Protein AF-A0A2A4B8S7-F1 (afdb_monomer_lite)

Sequence (201 aa):
MDRAAKRETLQEGSLTKADSFSGKSLAEYAGDIQTGIGAFEVGDFDDLRMLGMAASLAVQIRGLPEIEYPVLARVSDSLFNIPTVALKPVLRTLEEVGMVRLYETGKTITKVDPEVPYFEDVYQKIGDYSSEFRLNETEQAMVRIMAELQKKPENKDRLLSRTGMESSLLDRCLAIGSESGLIADHRVRGTNRTLESCILR

Structure (mmCIF, N/CA/C/O backbone):
data_AF-A0A2A4B8S7-F1
#
_entry.id   AF-A0A2A4B8S7-F1
#
loop_
_atom_site.group_PDB
_atom_site.id
_atom_site.type_symbol
_atom_site.label_atom_id
_atom_site.label_alt_id
_atom_site.label_comp_id
_atom_site.label_asym_id
_atom_site.label_entity_id
_atom_site.label_seq_id
_atom_site.pdbx_PDB_ins_code
_atom_site.Cartn_x
_atom_site.Cartn_y
_atom_site.Cartn_z
_atom_site.occupancy
_atom_site.B_iso_or_equiv
_atom_site.auth_seq_id
_atom_site.auth_comp_id
_atom_site.auth_asym_id
_atom_site.auth_atom_id
_atom_site.pdbx_PDB_model_num
ATOM 1 N N . MET A 1 1 ? -17.670 19.004 -48.736 1.00 39.41 1 MET A N 1
ATOM 2 C CA . MET A 1 1 ? -18.547 17.931 -48.235 1.00 39.41 1 MET A CA 1
ATOM 3 C C . MET A 1 1 ? -17.940 16.613 -48.690 1.00 39.41 1 MET A C 1
ATOM 5 O O . MET A 1 1 ? -17.978 16.339 -49.874 1.00 39.41 1 MET A O 1
ATOM 9 N N . ASP A 1 2 ? -17.244 15.817 -47.896 1.00 38.53 2 ASP A N 1
ATOM 10 C CA . ASP A 1 2 ? -16.916 15.915 -46.482 1.00 38.53 2 ASP A CA 1
ATOM 11 C C . ASP A 1 2 ? -15.641 15.091 -46.250 1.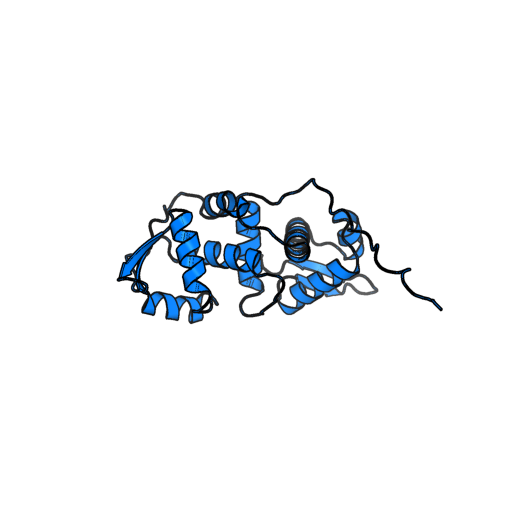00 38.53 2 ASP A C 1
ATOM 13 O O . ASP A 1 2 ? -15.534 13.952 -46.704 1.00 38.53 2 ASP A O 1
ATOM 17 N N . ARG A 1 3 ? -14.642 15.706 -45.615 1.00 39.62 3 ARG A N 1
ATOM 18 C CA . ARG A 1 3 ? -13.415 15.056 -45.145 1.00 39.62 3 ARG A CA 1
ATOM 19 C C . ARG A 1 3 ? -13.601 14.871 -43.644 1.00 39.62 3 ARG A C 1
ATOM 21 O O . ARG A 1 3 ? -13.270 15.780 -42.894 1.00 39.62 3 ARG A O 1
ATOM 28 N N . ALA A 1 4 ? -14.105 13.726 -43.208 1.00 41.09 4 ALA A N 1
ATOM 29 C CA . ALA A 1 4 ? -14.107 13.347 -41.798 1.00 41.09 4 ALA A CA 1
ATOM 30 C C . ALA A 1 4 ? -14.321 11.834 -41.662 1.00 41.09 4 ALA A C 1
ATOM 32 O O . ALA A 1 4 ? -14.954 11.227 -42.516 1.00 41.09 4 ALA A O 1
ATOM 33 N N . ALA A 1 5 ? -13.805 11.257 -40.577 1.00 39.06 5 ALA A N 1
ATOM 34 C CA . ALA A 1 5 ? -13.920 9.850 -40.174 1.00 39.06 5 ALA A CA 1
ATOM 35 C C . ALA A 1 5 ? -12.937 8.854 -40.823 1.00 39.06 5 ALA A C 1
ATOM 37 O O . ALA A 1 5 ? -13.305 7.784 -41.299 1.00 39.06 5 ALA A O 1
ATOM 38 N N . LYS A 1 6 ? -11.638 9.169 -40.764 1.00 37.09 6 LYS A N 1
ATOM 39 C CA . LYS A 1 6 ? -10.585 8.140 -40.783 1.00 37.09 6 LYS A CA 1
ATOM 40 C C . LYS A 1 6 ? -9.546 8.451 -39.709 1.00 37.09 6 LYS A C 1
ATOM 42 O O . LYS A 1 6 ? -8.499 9.011 -40.017 1.00 37.09 6 LYS A O 1
ATOM 47 N N . ARG A 1 7 ? -9.881 8.163 -38.452 1.00 35.41 7 ARG A N 1
ATOM 48 C CA . ARG A 1 7 ? -8.995 8.082 -37.276 1.00 35.41 7 ARG A CA 1
ATOM 49 C C . ARG A 1 7 ? -9.809 7.457 -36.139 1.00 35.41 7 ARG A C 1
ATOM 51 O O . ARG A 1 7 ? -10.997 7.731 -36.075 1.00 35.41 7 ARG A O 1
ATOM 58 N N . GLU A 1 8 ? -9.139 6.654 -35.313 1.00 39.50 8 GLU A N 1
ATOM 59 C CA . GLU A 1 8 ? -9.651 5.882 -34.158 1.00 39.50 8 GLU A CA 1
ATOM 60 C C . GLU A 1 8 ? -9.976 4.406 -34.421 1.00 39.50 8 GLU A C 1
ATOM 62 O O . GLU A 1 8 ? -11.085 3.928 -34.239 1.00 39.50 8 GLU A O 1
ATOM 67 N N . THR A 1 9 ? -8.930 3.661 -34.775 1.00 35.97 9 THR A N 1
ATOM 68 C CA . THR A 1 9 ? -8.724 2.290 -34.282 1.00 35.97 9 THR A CA 1
ATOM 69 C C . THR A 1 9 ? -7.224 2.125 -34.029 1.00 35.97 9 THR A C 1
ATOM 71 O O . THR A 1 9 ? -6.498 1.585 -34.862 1.00 35.97 9 THR A O 1
ATOM 74 N N . LEU A 1 10 ? -6.740 2.697 -32.925 1.00 37.16 10 LEU A N 1
ATOM 75 C CA . LEU A 1 10 ? -5.492 2.285 -32.273 1.00 37.16 10 LEU A CA 1
ATOM 76 C C . LEU A 1 10 ? -5.919 1.160 -31.326 1.00 37.16 10 LEU A C 1
ATOM 78 O O . LEU A 1 10 ? -6.632 1.410 -30.366 1.00 37.16 10 LEU A O 1
ATOM 82 N N . GLN A 1 11 ? -5.849 -0.089 -31.786 1.00 35.75 11 GLN A N 1
ATOM 83 C CA . GLN A 1 11 ? -4.837 -1.032 -31.305 1.00 35.75 11 GLN A CA 1
ATOM 84 C C . GLN A 1 11 ? -4.716 -0.995 -29.779 1.00 35.75 11 GLN A C 1
ATOM 86 O O . GLN A 1 11 ? -3.769 -0.442 -29.234 1.00 35.75 11 GLN A O 1
ATOM 91 N N . GLU A 1 12 ? -5.689 -1.623 -29.115 1.00 33.03 12 GLU A N 1
ATOM 92 C CA . GLU A 1 12 ? -5.497 -2.214 -27.794 1.00 33.03 12 GLU A CA 1
ATOM 93 C C . GLU A 1 12 ? -4.334 -3.206 -27.918 1.00 33.03 12 GLU A C 1
ATOM 95 O O . GLU A 1 12 ? -4.465 -4.301 -28.476 1.00 33.03 12 GLU A O 1
ATOM 100 N N . GLY A 1 13 ? -3.155 -2.750 -27.497 1.00 35.50 13 GLY A N 1
ATOM 101 C CA . GLY A 1 13 ? -1.963 -3.562 -27.364 1.00 35.50 13 GLY A CA 1
ATOM 102 C C . GLY A 1 13 ? -2.261 -4.671 -26.373 1.00 35.50 13 GLY A C 1
ATOM 103 O O . GLY A 1 13 ? -2.445 -4.449 -25.183 1.00 35.50 13 GLY A O 1
ATOM 104 N N . SER A 1 14 ? -2.363 -5.883 -26.896 1.00 35.16 14 SER A N 1
ATOM 105 C CA . SER A 1 14 ? -2.567 -7.105 -26.142 1.00 35.16 14 SER A CA 1
ATOM 106 C C . SER A 1 14 ? -1.415 -7.329 -25.159 1.00 35.16 14 SER A C 1
ATOM 108 O O . SER A 1 14 ? -0.407 -7.944 -25.511 1.00 35.16 14 SER A O 1
ATOM 110 N N . LEU A 1 15 ? -1.590 -6.873 -23.918 1.00 42.66 15 LEU A N 1
ATOM 111 C CA . LEU A 1 15 ? -0.880 -7.400 -22.759 1.00 42.66 15 LEU A CA 1
ATOM 112 C C . LEU A 1 15 ? -1.166 -8.900 -22.692 1.00 42.66 15 LEU A C 1
ATOM 114 O O . LEU A 1 15 ? -2.301 -9.348 -22.509 1.00 42.66 15 LEU A O 1
ATOM 118 N N . THR A 1 16 ? -0.124 -9.688 -22.909 1.00 35.38 16 THR A N 1
ATOM 119 C CA . THR A 1 16 ? -0.158 -11.143 -22.841 1.00 35.38 16 THR A CA 1
ATOM 120 C C . THR A 1 16 ? -0.764 -11.604 -21.516 1.00 35.38 16 THR A C 1
ATOM 122 O O . THR A 1 16 ? -0.313 -11.271 -20.420 1.00 35.38 16 THR A O 1
ATOM 125 N N . LYS A 1 17 ? -1.827 -12.391 -21.666 1.00 36.91 17 LYS A N 1
ATOM 126 C CA . LYS A 1 17 ? -2.785 -12.883 -20.671 1.00 36.91 17 LYS A CA 1
ATOM 127 C C . LYS A 1 17 ? -2.222 -13.947 -19.704 1.00 36.91 17 LYS A C 1
ATOM 129 O O . LYS A 1 17 ? -2.981 -14.807 -19.273 1.00 36.91 17 LYS A O 1
ATOM 134 N N . ALA A 1 18 ? -0.916 -13.957 -19.423 1.00 33.88 18 ALA A N 1
ATOM 135 C CA . ALA A 1 18 ? -0.255 -15.114 -18.799 1.00 33.88 18 ALA A CA 1
ATOM 136 C C . ALA A 1 18 ? 0.243 -14.923 -17.357 1.00 33.88 18 ALA A C 1
ATOM 138 O O . ALA A 1 18 ? 0.340 -15.923 -16.661 1.00 33.88 18 ALA A O 1
ATOM 139 N N . ASP A 1 19 ? 0.459 -13.697 -16.874 1.00 44.97 19 ASP A N 1
ATOM 140 C CA . ASP A 1 19 ? 0.877 -13.467 -15.482 1.00 44.97 19 ASP A CA 1
ATOM 141 C C . ASP A 1 19 ? -0.066 -12.459 -14.819 1.00 44.97 19 ASP A C 1
ATOM 143 O O . ASP A 1 19 ? 0.216 -11.260 -14.739 1.00 44.97 19 ASP A O 1
ATOM 147 N N . SER A 1 20 ? -1.234 -12.932 -14.381 1.00 48.44 20 SER A N 1
ATOM 148 C CA . SER A 1 20 ? -1.988 -12.230 -13.345 1.00 48.44 20 SER A CA 1
ATOM 149 C C . SER A 1 20 ? -1.175 -12.354 -12.059 1.00 48.44 20 SER A C 1
ATOM 151 O O . SER A 1 20 ? -1.162 -13.417 -11.440 1.00 48.44 20 SER A O 1
ATOM 153 N N . PHE A 1 21 ? -0.446 -11.305 -11.681 1.00 59.44 21 PHE A N 1
ATOM 154 C CA . PHE A 1 21 ? 0.148 -11.234 -10.350 1.00 59.44 21 PHE A CA 1
ATOM 155 C C . PHE A 1 21 ? -1.014 -11.254 -9.355 1.00 59.44 21 PHE A C 1
ATOM 157 O O . PHE A 1 21 ? -1.750 -10.284 -9.242 1.00 59.44 21 PHE A O 1
ATOM 164 N N . SER A 1 22 ? -1.238 -12.395 -8.716 1.00 56.56 22 SER A N 1
ATOM 165 C CA . SER A 1 22 ? -2.308 -12.611 -7.743 1.00 56.56 22 SER A CA 1
ATOM 166 C C . SER A 1 22 ? -1.736 -13.347 -6.544 1.00 56.56 22 SER A C 1
ATOM 168 O O . SER A 1 22 ? -0.850 -14.191 -6.711 1.00 56.56 22 SER A O 1
ATOM 170 N N . GLY A 1 23 ? -2.249 -13.069 -5.350 1.00 69.81 23 GLY A N 1
ATOM 171 C CA . GLY A 1 23 ? -1.760 -13.704 -4.133 1.00 69.81 23 GLY A CA 1
ATOM 172 C C . GLY A 1 23 ? -0.588 -12.954 -3.502 1.00 69.81 23 GLY A C 1
ATOM 173 O O . GLY A 1 23 ? -0.369 -11.764 -3.733 1.00 69.81 23 GLY A O 1
ATOM 174 N N . LYS A 1 24 ? 0.167 -13.674 -2.672 1.00 73.44 24 LYS A N 1
ATOM 175 C CA . LYS A 1 24 ? 1.179 -13.125 -1.764 1.00 73.44 24 LYS A CA 1
ATOM 176 C C . LYS A 1 24 ? 2.184 -12.170 -2.414 1.00 73.44 24 LYS A C 1
ATOM 178 O O . LYS A 1 24 ? 2.404 -11.080 -1.897 1.00 73.44 24 LYS A O 1
ATOM 183 N N . SER A 1 25 ? 2.766 -12.551 -3.550 1.00 72.75 25 SER A N 1
ATOM 184 C CA . SER A 1 25 ? 3.818 -11.754 -4.192 1.00 72.75 25 SER A CA 1
ATOM 185 C C . SER A 1 25 ? 3.321 -10.385 -4.649 1.00 72.75 25 SER A C 1
ATOM 187 O O . SER A 1 25 ? 4.074 -9.421 -4.592 1.00 72.75 25 SER A O 1
ATOM 189 N N . LEU A 1 26 ? 2.051 -10.261 -5.057 1.00 76.50 26 LEU A N 1
ATOM 190 C CA . LEU A 1 26 ? 1.500 -8.954 -5.412 1.00 76.50 26 LEU A CA 1
ATOM 191 C C . LEU A 1 26 ? 1.417 -8.040 -4.185 1.00 76.50 26 LEU A C 1
ATOM 193 O O . LEU A 1 26 ? 1.771 -6.872 -4.288 1.00 76.50 26 LEU A O 1
ATOM 197 N N . ALA A 1 27 ? 0.977 -8.563 -3.038 1.00 74.00 27 ALA A N 1
ATOM 198 C CA . ALA A 1 27 ? 0.893 -7.787 -1.803 1.00 74.00 27 ALA A CA 1
ATOM 199 C C . ALA A 1 27 ? 2.282 -7.361 -1.295 1.00 74.00 27 ALA A C 1
ATOM 201 O O . ALA A 1 27 ? 2.435 -6.237 -0.821 1.00 74.00 27 ALA A O 1
ATOM 202 N N . GLU A 1 28 ? 3.294 -8.222 -1.442 1.00 76.25 28 GLU A N 1
ATOM 203 C CA . GLU A 1 28 ? 4.695 -7.877 -1.159 1.00 76.25 28 GLU A CA 1
ATOM 204 C C . GLU A 1 28 ? 5.170 -6.738 -2.072 1.00 76.25 28 GLU A C 1
ATOM 206 O O . GLU A 1 28 ? 5.607 -5.698 -1.582 1.00 76.25 28 GLU A O 1
ATOM 211 N N . TYR A 1 29 ? 4.990 -6.870 -3.392 1.00 76.50 29 TYR A N 1
ATOM 212 C CA . TYR A 1 29 ? 5.378 -5.823 -4.341 1.00 76.50 29 TYR A CA 1
ATOM 213 C C . TYR A 1 29 ? 4.611 -4.519 -4.131 1.00 76.50 29 TYR A C 1
ATOM 215 O O . TYR A 1 29 ? 5.199 -3.449 -4.244 1.00 76.50 29 TYR A O 1
ATOM 223 N N . ALA A 1 30 ? 3.319 -4.582 -3.819 1.00 76.75 30 ALA A N 1
ATOM 224 C CA . ALA A 1 30 ? 2.513 -3.404 -3.526 1.00 76.75 30 ALA A CA 1
ATOM 225 C C . ALA A 1 30 ? 3.005 -2.692 -2.257 1.00 76.75 30 ALA A C 1
ATOM 227 O O . ALA A 1 30 ? 3.106 -1.465 -2.247 1.00 76.75 30 ALA A O 1
ATOM 228 N N . GLY A 1 31 ? 3.356 -3.447 -1.209 1.00 70.94 31 GLY A N 1
ATOM 229 C CA . GLY A 1 31 ? 3.947 -2.912 0.020 1.00 70.94 31 GLY A CA 1
ATOM 230 C C . GLY A 1 31 ? 5.303 -2.245 -0.221 1.00 70.94 31 GLY A C 1
ATOM 231 O O . GLY A 1 31 ? 5.530 -1.121 0.237 1.00 70.94 31 GLY A O 1
ATOM 232 N N . ASP A 1 32 ? 6.172 -2.887 -1.003 1.00 74.38 32 ASP A N 1
ATOM 233 C CA . ASP A 1 32 ? 7.465 -2.323 -1.405 1.00 74.38 32 ASP A CA 1
ATOM 234 C C . ASP A 1 32 ? 7.265 -1.038 -2.220 1.00 74.38 32 ASP A C 1
ATOM 236 O O . ASP A 1 32 ? 7.808 0.015 -1.886 1.00 74.38 32 ASP A O 1
ATOM 240 N N . ILE A 1 33 ? 6.418 -1.086 -3.251 1.00 75.19 33 ILE A N 1
ATOM 241 C CA . ILE A 1 33 ? 6.116 0.061 -4.114 1.00 75.19 33 ILE A CA 1
ATOM 242 C C . ILE A 1 33 ? 5.554 1.227 -3.294 1.00 75.19 33 ILE A C 1
ATOM 244 O O . ILE A 1 33 ? 6.027 2.351 -3.452 1.00 75.19 33 ILE A O 1
ATOM 248 N N . GLN A 1 34 ? 4.616 0.976 -2.376 1.00 74.75 34 GLN A N 1
ATOM 249 C CA . GLN A 1 34 ? 4.086 1.996 -1.468 1.00 74.75 34 GLN A CA 1
ATOM 250 C C . GLN A 1 34 ? 5.183 2.597 -0.582 1.00 74.75 34 GLN A C 1
ATOM 252 O O . GLN A 1 34 ? 5.203 3.808 -0.368 1.00 74.75 34 GLN A O 1
ATOM 257 N N . THR A 1 35 ? 6.101 1.774 -0.076 1.00 71.31 35 THR A N 1
ATOM 258 C CA . THR A 1 35 ? 7.197 2.240 0.784 1.00 71.31 35 THR A CA 1
ATOM 259 C C . THR A 1 35 ? 8.186 3.120 0.014 1.00 71.31 35 THR A C 1
ATOM 261 O O . THR A 1 35 ? 8.658 4.115 0.560 1.00 71.31 35 THR A O 1
ATOM 264 N N . GLY A 1 36 ? 8.462 2.810 -1.257 1.00 67.06 36 GLY A N 1
ATOM 265 C CA . GLY A 1 36 ? 9.316 3.650 -2.106 1.00 67.06 36 GLY A CA 1
ATOM 266 C C . GLY A 1 36 ? 8.629 4.919 -2.595 1.00 67.06 36 GLY A C 1
ATOM 267 O O . GLY A 1 36 ? 9.171 6.005 -2.435 1.00 67.06 36 GLY A O 1
ATOM 268 N N . ILE A 1 37 ? 7.413 4.810 -3.141 1.00 70.31 37 ILE A N 1
ATOM 269 C CA . ILE A 1 37 ? 6.632 5.969 -3.608 1.00 70.31 37 ILE A CA 1
ATOM 270 C C . ILE A 1 37 ? 6.331 6.928 -2.459 1.00 70.31 37 ILE A C 1
ATOM 272 O O . ILE A 1 37 ? 6.417 8.148 -2.627 1.00 70.31 37 ILE A O 1
ATOM 276 N N . GLY A 1 38 ? 6.001 6.401 -1.282 1.00 64.94 38 GLY A N 1
ATOM 277 C CA . GLY A 1 38 ? 5.698 7.199 -0.107 1.00 64.94 38 GLY A CA 1
ATOM 278 C C . GLY A 1 38 ? 4.604 8.238 -0.382 1.00 64.94 38 GLY A C 1
ATOM 279 O O . GLY A 1 38 ? 3.436 7.898 -0.580 1.00 64.94 38 GLY A O 1
ATOM 280 N N . ALA A 1 39 ? 4.994 9.518 -0.380 1.00 54.69 39 ALA A N 1
ATOM 281 C CA . ALA A 1 39 ? 4.095 10.665 -0.510 1.00 54.69 39 ALA A CA 1
ATOM 282 C C . ALA A 1 39 ? 3.893 11.110 -1.966 1.00 54.69 39 ALA A C 1
ATOM 284 O O . ALA A 1 39 ? 3.077 11.996 -2.212 1.00 54.69 39 ALA A O 1
ATOM 285 N N . PHE A 1 40 ? 4.626 10.535 -2.926 1.00 59.81 40 PHE A N 1
ATOM 286 C CA . PHE A 1 40 ? 4.477 10.903 -4.329 1.00 59.81 40 PHE A CA 1
ATOM 287 C C . PHE A 1 40 ? 3.101 10.455 -4.833 1.00 59.81 40 PHE A C 1
ATOM 289 O O . PHE A 1 40 ? 2.799 9.266 -4.921 1.00 59.81 40 PHE A O 1
ATOM 296 N N . GLU A 1 41 ? 2.233 11.417 -5.138 1.00 57.59 41 GLU A N 1
ATOM 297 C CA . GLU A 1 41 ? 0.950 11.133 -5.771 1.00 57.59 41 GLU A CA 1
ATOM 298 C C . GLU A 1 41 ? 1.174 10.878 -7.255 1.00 57.59 41 GLU A C 1
ATOM 300 O O . GLU A 1 41 ? 1.344 11.796 -8.057 1.00 57.59 41 GLU A O 1
ATOM 305 N N . VAL A 1 42 ? 1.169 9.602 -7.621 1.00 62.75 42 VAL A N 1
ATOM 306 C CA . VAL A 1 42 ? 1.086 9.190 -9.014 1.00 62.75 42 VAL A CA 1
ATOM 307 C C . VAL A 1 42 ? -0.360 8.782 -9.252 1.00 62.75 42 VAL A C 1
ATOM 309 O O . VAL A 1 42 ? -0.776 7.716 -8.814 1.00 62.75 42 VAL A O 1
ATOM 312 N N . GLY A 1 43 ? -1.136 9.643 -9.915 1.00 61.16 43 GLY A N 1
ATOM 313 C CA . GLY A 1 43 ? -2.589 9.467 -10.098 1.00 61.16 43 GLY A CA 1
ATOM 314 C C . GLY A 1 43 ? -3.021 8.229 -10.897 1.00 61.16 43 GLY A C 1
ATOM 315 O O . GLY A 1 43 ? -4.208 8.017 -11.090 1.00 61.16 43 GLY A O 1
ATOM 316 N N . ASP A 1 44 ? -2.069 7.418 -11.356 1.00 65.31 44 ASP A N 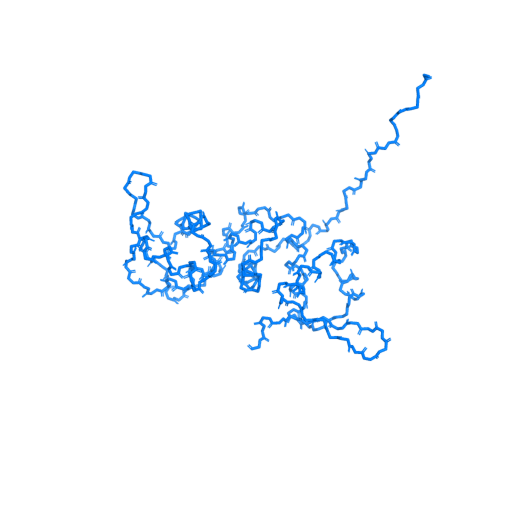1
ATOM 317 C CA . ASP A 1 44 ? -2.308 6.156 -12.055 1.00 65.31 44 ASP A CA 1
ATOM 318 C C . ASP A 1 44 ? -2.117 4.933 -11.131 1.00 65.31 44 ASP A C 1
ATOM 320 O O . ASP A 1 44 ? -2.089 3.818 -11.631 1.00 65.31 44 ASP A O 1
ATOM 324 N N . PHE A 1 45 ? -1.921 5.096 -9.818 1.00 70.81 45 PHE A N 1
ATOM 325 C CA . PHE A 1 45 ? -1.555 3.994 -8.905 1.00 70.81 45 PHE A CA 1
ATOM 326 C C . PHE A 1 45 ? -2.557 3.767 -7.767 1.00 70.81 45 PHE A C 1
ATOM 328 O O . PHE A 1 45 ? -2.176 3.293 -6.701 1.00 70.81 45 PHE A O 1
ATOM 335 N N . ASP A 1 46 ? -3.823 4.137 -7.942 1.00 72.88 46 ASP A N 1
ATOM 336 C CA . ASP A 1 46 ? -4.794 4.166 -6.842 1.00 72.88 46 ASP A CA 1
ATOM 337 C C . ASP A 1 46 ? -5.009 2.795 -6.170 1.00 72.88 46 ASP A C 1
ATOM 339 O O . ASP A 1 46 ? -4.944 2.698 -4.938 1.00 72.88 46 ASP A O 1
ATOM 343 N N . ASP A 1 47 ? -5.197 1.729 -6.953 1.00 76.38 47 ASP A N 1
ATOM 344 C CA . ASP A 1 47 ? -5.505 0.387 -6.441 1.00 76.38 47 ASP A CA 1
ATOM 345 C C . ASP A 1 47 ? -4.256 -0.284 -5.859 1.00 76.38 47 ASP A C 1
ATOM 347 O O . ASP A 1 47 ? -4.287 -0.840 -4.754 1.00 76.38 47 ASP A O 1
ATOM 351 N N . LEU A 1 48 ? -3.124 -0.187 -6.564 1.00 77.12 48 LEU A N 1
ATOM 352 C CA . LEU A 1 48 ? -1.855 -0.742 -6.097 1.00 77.12 48 LEU A CA 1
ATOM 353 C C . LEU A 1 48 ? -1.395 -0.056 -4.807 1.00 77.12 48 LEU A C 1
ATOM 355 O O . LEU A 1 48 ? -0.902 -0.713 -3.886 1.00 77.12 48 LEU A O 1
ATOM 359 N N . ARG A 1 49 ? -1.595 1.262 -4.714 1.00 78.94 49 ARG A N 1
ATOM 360 C CA . ARG A 1 49 ? -1.275 2.043 -3.519 1.00 78.94 49 ARG A CA 1
ATOM 361 C C . ARG A 1 49 ? -2.190 1.671 -2.363 1.00 78.94 49 ARG A C 1
ATOM 363 O O . ARG A 1 49 ? -1.706 1.524 -1.244 1.00 78.94 49 ARG A O 1
ATOM 370 N N . MET A 1 50 ? -3.487 1.479 -2.609 1.00 79.88 50 MET A N 1
ATOM 371 C CA . MET A 1 50 ? -4.426 1.042 -1.573 1.00 79.88 50 MET A CA 1
ATOM 372 C C . MET A 1 50 ? -4.031 -0.320 -0.996 1.00 79.88 50 MET A C 1
ATOM 374 O O . MET A 1 50 ? -3.960 -0.465 0.227 1.00 79.88 50 MET A O 1
ATOM 378 N N . LEU A 1 51 ? -3.684 -1.276 -1.862 1.00 81.31 51 LEU A N 1
ATOM 379 C CA . LEU A 1 51 ? -3.214 -2.599 -1.454 1.00 81.31 51 LEU A CA 1
ATOM 380 C C . LEU A 1 51 ? -1.907 -2.517 -0.649 1.00 81.31 51 LEU A C 1
ATOM 382 O O . LEU A 1 51 ? -1.783 -3.150 0.400 1.00 81.31 51 LEU A O 1
ATOM 386 N N . GLY A 1 52 ? -0.954 -1.697 -1.100 1.00 78.62 52 GLY A N 1
ATOM 387 C CA . GLY A 1 52 ? 0.314 -1.475 -0.405 1.00 78.62 52 GLY A CA 1
ATOM 388 C C . GLY A 1 52 ? 0.144 -0.803 0.958 1.00 78.62 52 GLY A C 1
ATOM 389 O O . GLY A 1 52 ? 0.751 -1.228 1.938 1.00 78.62 52 GLY A O 1
ATOM 390 N N . MET A 1 53 ? -0.732 0.203 1.060 1.00 83.56 53 MET A N 1
ATOM 391 C CA . MET A 1 53 ? -1.068 0.854 2.331 1.00 83.56 53 MET A CA 1
ATOM 392 C C . MET A 1 53 ? -1.728 -0.121 3.308 1.00 83.56 53 MET A C 1
ATOM 394 O O . MET A 1 53 ? -1.380 -0.115 4.488 1.00 83.56 53 MET A O 1
ATOM 398 N N . ALA A 1 54 ? -2.636 -0.976 2.830 1.00 82.69 54 ALA A N 1
ATOM 399 C CA . ALA A 1 54 ? -3.256 -2.017 3.644 1.00 82.69 54 ALA A CA 1
ATOM 400 C C . ALA A 1 54 ? -2.225 -3.037 4.143 1.00 82.69 54 ALA A C 1
ATOM 402 O O . ALA A 1 54 ? -2.182 -3.318 5.341 1.00 82.69 54 ALA A O 1
ATOM 403 N N . ALA A 1 55 ? -1.351 -3.529 3.261 1.00 79.44 55 ALA A N 1
ATOM 404 C CA . ALA A 1 55 ? -0.289 -4.468 3.616 1.00 79.44 55 ALA A CA 1
ATOM 405 C C . ALA A 1 55 ? 0.673 -3.893 4.657 1.00 79.44 55 ALA A C 1
ATOM 407 O O . ALA A 1 55 ? 0.887 -4.504 5.708 1.00 79.44 55 ALA A O 1
ATOM 408 N N . SER A 1 56 ? 1.184 -2.687 4.415 1.00 80.25 56 SER A N 1
ATOM 409 C CA . SER A 1 56 ? 2.077 -2.010 5.350 1.00 80.25 56 SER A CA 1
ATOM 410 C C . SER A 1 56 ? 1.385 -1.749 6.685 1.00 80.25 56 SER A C 1
ATOM 412 O O . SER A 1 56 ? 1.938 -2.089 7.728 1.00 80.25 56 SER A O 1
ATOM 414 N N . LEU A 1 57 ? 0.153 -1.229 6.686 1.00 82.69 57 LEU A N 1
ATOM 415 C CA . LEU A 1 57 ? -0.572 -0.962 7.927 1.00 82.69 57 LEU A CA 1
ATOM 416 C C . LEU A 1 57 ? -0.828 -2.248 8.724 1.00 82.69 57 LEU A C 1
ATOM 418 O O . LEU A 1 57 ? -0.573 -2.259 9.925 1.00 82.69 57 LEU A O 1
ATOM 422 N N . ALA A 1 58 ? -1.252 -3.335 8.074 1.00 81.00 58 ALA A N 1
ATOM 423 C CA . ALA A 1 58 ? -1.504 -4.625 8.719 1.00 81.00 58 ALA A CA 1
ATOM 424 C C . ALA A 1 58 ? -0.260 -5.205 9.411 1.00 81.00 58 ALA A C 1
ATOM 426 O O . ALA A 1 58 ? -0.359 -5.785 10.494 1.00 81.00 58 ALA A O 1
ATOM 427 N N . VAL A 1 59 ? 0.924 -5.030 8.817 1.00 80.94 59 VAL A N 1
ATOM 428 C CA . VAL A 1 59 ? 2.192 -5.434 9.442 1.00 80.94 59 VAL A CA 1
ATOM 429 C C . VAL A 1 59 ? 2.494 -4.578 10.673 1.00 80.94 59 VAL A C 1
ATOM 431 O O . VAL A 1 59 ? 2.915 -5.120 11.693 1.00 80.94 59 VAL A O 1
ATOM 434 N N . GLN A 1 60 ? 2.250 -3.269 10.603 1.00 79.81 60 GLN A N 1
ATOM 435 C CA . GLN A 1 60 ? 2.588 -2.327 11.676 1.00 79.81 60 GLN A CA 1
ATOM 436 C C . GLN A 1 60 ? 1.636 -2.398 12.875 1.00 79.81 60 GLN A C 1
ATOM 438 O O . GLN A 1 60 ? 2.062 -2.197 14.010 1.00 79.81 60 GLN A O 1
ATOM 443 N N . ILE A 1 61 ? 0.355 -2.699 12.649 1.00 80.38 61 ILE A N 1
ATOM 444 C CA . ILE A 1 61 ? -0.635 -2.831 13.730 1.00 80.38 61 ILE A CA 1
ATOM 445 C C . ILE A 1 61 ? -0.618 -4.207 14.405 1.00 80.38 61 ILE A C 1
ATOM 447 O O . ILE A 1 61 ? -1.309 -4.416 15.403 1.00 80.38 61 ILE A O 1
ATOM 451 N N . ARG A 1 62 ? 0.164 -5.158 13.878 1.00 79.00 62 ARG A N 1
ATOM 452 C CA . ARG A 1 62 ? 0.256 -6.519 14.409 1.00 79.00 62 ARG A CA 1
ATOM 453 C C . ARG A 1 62 ? 0.726 -6.502 15.865 1.00 79.00 62 ARG A C 1
ATOM 455 O O . ARG A 1 62 ? 1.818 -6.029 16.172 1.00 79.00 62 ARG A O 1
ATOM 462 N N . GLY A 1 63 ? -0.069 -7.100 16.751 1.00 74.56 63 GLY A N 1
ATOM 463 C CA . GLY A 1 63 ? 0.271 -7.229 18.169 1.00 74.56 63 GLY A CA 1
ATOM 464 C C . GLY A 1 63 ? 0.086 -5.951 18.989 1.00 74.56 63 GLY A C 1
ATOM 465 O O . GLY A 1 63 ? 0.489 -5.920 20.153 1.00 74.56 63 GLY A O 1
ATOM 466 N N . LEU A 1 64 ? -0.510 -4.905 18.409 1.00 82.19 64 LEU A N 1
ATOM 467 C CA . LEU A 1 64 ? -0.938 -3.739 19.170 1.00 82.19 64 LEU A CA 1
ATOM 468 C C . LEU A 1 64 ? -2.285 -4.017 19.860 1.00 82.19 64 LEU A C 1
ATOM 470 O O . LEU A 1 64 ? -3.105 -4.757 19.320 1.00 82.19 64 LEU A O 1
ATOM 474 N N . PRO A 1 65 ? -2.522 -3.436 21.051 1.00 83.31 65 PRO A N 1
ATOM 475 C CA . PRO A 1 65 ? -3.834 -3.473 21.692 1.00 83.31 65 PRO A CA 1
ATOM 476 C C . PRO A 1 65 ? -4.845 -2.609 20.920 1.00 83.31 65 PRO A C 1
ATOM 478 O O . PRO A 1 65 ? -4.504 -1.993 19.915 1.00 83.31 65 PRO A O 1
ATOM 481 N N . GLU A 1 66 ? -6.077 -2.512 21.418 1.00 86.94 66 GLU A N 1
ATOM 482 C CA . GLU A 1 66 ? -7.096 -1.602 20.882 1.00 86.94 66 GLU A CA 1
ATOM 483 C C . GLU A 1 66 ? -6.571 -0.150 20.810 1.00 86.94 66 GLU A C 1
ATOM 485 O O . GLU A 1 66 ? -6.094 0.406 21.805 1.00 86.94 66 GLU A O 1
ATOM 490 N N . ILE A 1 67 ? -6.669 0.476 19.631 1.00 87.25 67 ILE A N 1
ATOM 491 C CA . ILE A 1 67 ? -6.195 1.844 19.369 1.00 87.25 67 ILE A CA 1
ATOM 492 C C . ILE A 1 67 ? -7.378 2.749 19.029 1.00 87.25 67 ILE A C 1
ATOM 494 O O . ILE A 1 67 ? -8.268 2.401 18.253 1.00 87.25 67 ILE A O 1
ATOM 498 N N . GLU A 1 68 ? -7.361 3.970 19.559 1.00 87.69 68 GLU A N 1
ATOM 499 C CA . GLU A 1 68 ? -8.311 5.008 19.165 1.00 87.69 68 GLU A CA 1
ATOM 500 C C . GLU A 1 68 ? -8.005 5.538 17.756 1.00 87.69 68 GLU A C 1
ATOM 502 O O . GLU A 1 68 ? -6.876 5.934 17.448 1.00 87.69 68 GLU A O 1
ATOM 507 N N . TYR A 1 69 ? -9.035 5.641 16.912 1.00 86.25 69 TYR A N 1
ATOM 508 C CA . TYR A 1 69 ? -8.921 6.158 15.544 1.00 86.25 69 TYR A CA 1
ATOM 509 C C . TYR A 1 69 ? -8.123 7.476 15.408 1.00 86.25 69 TYR A C 1
ATOM 511 O O . TYR A 1 69 ? -7.260 7.548 14.531 1.00 86.25 69 TYR A O 1
ATOM 519 N N . PRO A 1 70 ? -8.333 8.529 16.233 1.00 85.12 70 PRO A N 1
ATOM 520 C CA . PRO A 1 70 ? -7.568 9.774 16.106 1.00 85.12 70 PRO A CA 1
ATOM 521 C C . PRO A 1 70 ? -6.067 9.606 16.372 1.00 85.12 70 PRO A C 1
ATOM 523 O O . PRO A 1 70 ? -5.264 10.349 15.804 1.00 85.12 70 PRO A O 1
ATOM 526 N N . VAL A 1 71 ? -5.679 8.646 17.216 1.00 85.56 71 VAL A N 1
ATOM 527 C CA . VAL A 1 71 ? -4.268 8.324 17.465 1.00 85.56 71 VAL A CA 1
ATOM 528 C C . VAL A 1 71 ? -3.697 7.611 16.247 1.00 85.56 71 VAL A C 1
ATOM 530 O O . VAL A 1 71 ? -2.669 8.037 15.723 1.00 85.56 71 VAL A O 1
ATOM 533 N N . LEU A 1 72 ? -4.408 6.603 15.735 1.00 84.56 72 LEU A N 1
ATOM 534 C CA . LEU A 1 72 ? -3.989 5.868 14.545 1.00 84.56 72 LEU A CA 1
ATOM 535 C C . LEU A 1 72 ? -3.845 6.784 13.324 1.00 84.56 72 LEU A C 1
ATOM 537 O O . LEU A 1 72 ? -2.868 6.662 12.593 1.00 84.56 72 LEU A O 1
ATOM 541 N N . ALA A 1 73 ? -4.758 7.739 13.135 1.00 84.19 73 ALA A N 1
ATOM 542 C CA . ALA A 1 73 ? -4.695 8.715 12.048 1.00 84.19 73 ALA A CA 1
ATOM 543 C C . ALA A 1 73 ? -3.416 9.557 12.080 1.00 84.19 73 ALA A C 1
ATOM 545 O O . ALA A 1 73 ? -2.741 9.696 11.064 1.00 84.19 73 ALA A O 1
ATOM 546 N N . ARG A 1 74 ? -3.043 10.066 13.258 1.00 84.19 74 ARG A N 1
ATOM 547 C CA . ARG A 1 74 ? -1.823 10.870 13.424 1.00 84.19 74 ARG A CA 1
ATOM 548 C C . ARG A 1 74 ? -0.558 10.046 13.223 1.00 84.19 74 ARG A C 1
ATOM 550 O O . ARG A 1 74 ? 0.384 10.513 12.592 1.00 84.19 74 ARG A O 1
ATOM 557 N N . VAL A 1 75 ? -0.538 8.833 13.770 1.00 83.56 75 VAL A N 1
ATOM 558 C CA . VAL A 1 75 ? 0.611 7.929 13.650 1.00 83.56 75 VAL A CA 1
ATOM 559 C C . VAL A 1 75 ? 0.783 7.474 12.201 1.00 83.56 75 VAL A C 1
ATOM 561 O O . VAL A 1 75 ? 1.901 7.459 11.702 1.00 83.56 75 VAL A O 1
ATOM 564 N N . SER A 1 76 ? -0.312 7.176 11.500 1.00 81.81 76 SER A N 1
ATOM 565 C CA . SER A 1 76 ? -0.268 6.715 10.108 1.00 81.81 76 SER A CA 1
ATOM 566 C C . SER A 1 76 ? 0.223 7.788 9.146 1.00 81.81 76 SER A C 1
ATOM 568 O O . SER A 1 76 ? 1.036 7.495 8.273 1.00 81.81 76 SER A O 1
ATOM 570 N N . ASP A 1 77 ? -0.203 9.031 9.354 1.00 80.81 77 ASP A N 1
ATOM 571 C CA . ASP A 1 77 ? 0.268 10.176 8.577 1.00 80.81 77 ASP A CA 1
ATOM 572 C C . ASP A 1 77 ? 1.764 10.439 8.830 1.00 80.81 77 ASP A C 1
ATOM 574 O O . ASP A 1 77 ? 2.551 10.563 7.897 1.00 80.81 77 ASP A O 1
ATOM 578 N N . SER A 1 78 ? 2.182 10.421 10.102 1.00 77.06 78 SER A N 1
ATOM 579 C CA . SER A 1 78 ? 3.550 10.777 10.494 1.00 77.06 78 SER A CA 1
ATOM 580 C C . SER A 1 78 ? 4.595 9.676 10.289 1.00 77.06 78 SER A C 1
ATOM 582 O O . SER A 1 78 ? 5.761 10.011 10.086 1.00 77.06 78 SER A O 1
ATOM 584 N N . LEU A 1 79 ? 4.238 8.398 10.440 1.00 74.50 79 LEU A N 1
ATOM 585 C CA . LEU A 1 79 ? 5.195 7.280 10.423 1.00 74.50 79 LEU A CA 1
ATOM 586 C C . LEU A 1 79 ? 5.033 6.368 9.212 1.00 74.50 79 LEU A C 1
ATOM 588 O O . LEU A 1 79 ? 6.020 5.797 8.757 1.00 74.50 79 LEU A O 1
ATOM 592 N N . PHE A 1 80 ? 3.813 6.216 8.697 1.00 72.69 80 PHE A N 1
ATOM 593 C CA . PHE A 1 80 ? 3.519 5.262 7.623 1.00 72.69 80 PHE A CA 1
ATOM 594 C C . PHE A 1 80 ? 3.256 5.941 6.280 1.00 72.69 80 PHE A C 1
ATOM 596 O O . PHE A 1 80 ? 3.086 5.253 5.276 1.00 72.69 80 PHE A O 1
ATOM 603 N N . ASN A 1 81 ? 3.266 7.279 6.249 1.00 73.06 81 ASN A N 1
ATOM 604 C CA . ASN A 1 81 ? 3.024 8.076 5.052 1.00 73.06 81 ASN A CA 1
ATOM 605 C C . ASN A 1 81 ? 1.671 7.743 4.393 1.00 73.06 81 ASN A C 1
ATOM 607 O O . ASN A 1 81 ? 1.531 7.744 3.169 1.00 73.06 81 ASN A O 1
ATOM 611 N N . ILE A 1 82 ? 0.683 7.395 5.226 1.00 79.19 82 ILE A N 1
ATOM 612 C CA . ILE A 1 82 ? -0.688 7.091 4.819 1.00 79.19 82 ILE A CA 1
ATOM 613 C C . ILE A 1 82 ? -1.533 8.321 5.150 1.00 79.19 82 ILE A C 1
ATOM 615 O O . ILE A 1 82 ? -1.789 8.578 6.331 1.00 79.19 82 ILE A O 1
ATOM 619 N N . PRO A 1 83 ? -2.005 9.068 4.137 1.00 78.06 83 PRO A N 1
ATOM 620 C CA . PRO A 1 83 ? -2.849 10.227 4.366 1.00 78.06 83 PRO A CA 1
ATOM 621 C C . PRO A 1 83 ? -4.101 9.846 5.155 1.00 78.06 83 PRO A C 1
ATOM 623 O O . PRO A 1 83 ? -4.741 8.825 4.888 1.00 78.06 83 PRO A O 1
ATOM 626 N N . THR A 1 84 ? -4.535 10.716 6.067 1.00 77.62 84 THR A N 1
ATOM 627 C CA . THR A 1 84 ? -5.753 10.474 6.873 1.00 77.62 84 THR A CA 1
ATOM 628 C C . THR A 1 84 ? -7.001 10.227 6.003 1.00 77.62 84 THR A C 1
ATOM 630 O O . THR A 1 84 ? -7.920 9.517 6.414 1.00 77.62 84 THR A O 1
ATOM 633 N N . VAL A 1 85 ? -7.034 10.780 4.784 1.00 80.06 85 VAL A N 1
ATOM 634 C CA . VAL A 1 85 ? -8.109 10.550 3.801 1.00 80.06 85 VAL A CA 1
ATOM 635 C C . VAL A 1 85 ? -8.132 9.114 3.266 1.00 80.06 85 VAL A C 1
ATOM 637 O O . VAL A 1 85 ? -9.214 8.565 3.068 1.00 80.06 85 VAL A O 1
ATOM 640 N N . ALA A 1 86 ? -6.962 8.494 3.098 1.00 79.12 86 ALA A N 1
ATOM 641 C CA . ALA A 1 86 ? -6.802 7.123 2.618 1.00 79.12 86 ALA A CA 1
ATOM 642 C C . ALA A 1 86 ? -6.891 6.090 3.753 1.00 79.12 86 ALA A C 1
ATOM 644 O O . ALA A 1 86 ? -7.181 4.924 3.511 1.00 79.12 86 ALA A O 1
ATOM 645 N N . LEU A 1 87 ? -6.719 6.509 5.010 1.00 82.44 87 LEU A N 1
ATOM 646 C CA . LEU A 1 87 ? -6.767 5.595 6.149 1.00 82.44 87 LEU A CA 1
ATOM 647 C C . LEU A 1 87 ? -8.135 4.917 6.323 1.00 82.44 87 LEU A C 1
ATOM 649 O O . LEU A 1 87 ? -8.198 3.733 6.634 1.00 82.44 87 LEU A O 1
ATOM 653 N N . LYS A 1 88 ? -9.241 5.643 6.116 1.00 85.31 88 LYS A N 1
ATOM 654 C CA . LYS A 1 88 ? -10.592 5.064 6.232 1.00 85.31 88 LYS A CA 1
ATOM 655 C C . LYS A 1 88 ? -10.852 3.926 5.240 1.00 85.31 88 LYS A C 1
ATOM 657 O O . LYS A 1 88 ? -11.280 2.873 5.705 1.00 85.31 88 LYS A O 1
ATOM 662 N N . PRO A 1 89 ? -10.653 4.105 3.917 1.00 85.25 89 PRO A N 1
ATOM 663 C CA . PRO A 1 89 ? -10.841 3.006 2.975 1.00 85.25 89 PRO A CA 1
ATOM 664 C C . PRO A 1 89 ? -9.883 1.850 3.269 1.00 85.25 89 PRO A C 1
ATOM 666 O O . PRO A 1 89 ? -10.333 0.714 3.308 1.00 85.25 89 PRO A O 1
ATOM 669 N N . VAL A 1 90 ? -8.622 2.130 3.617 1.00 85.44 90 VAL A N 1
ATOM 670 C CA . VAL A 1 90 ? -7.645 1.088 3.978 1.00 85.44 90 VAL A CA 1
ATOM 671 C C . VAL A 1 90 ? -8.095 0.263 5.190 1.00 85.44 90 VAL A C 1
ATOM 673 O O . VAL A 1 90 ? -8.025 -0.962 5.161 1.00 85.44 90 VAL A O 1
ATOM 676 N N . LEU A 1 91 ? -8.595 0.902 6.251 1.00 86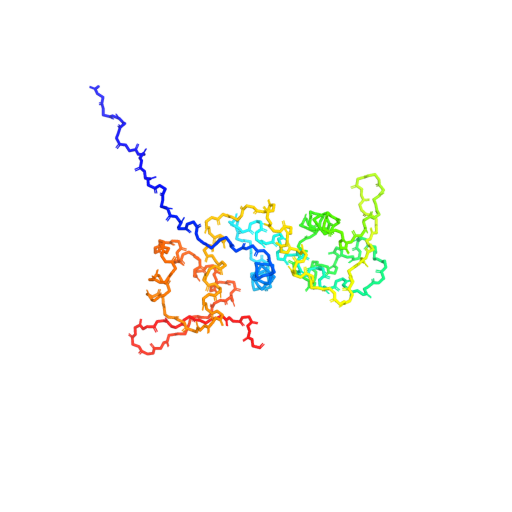.25 91 LEU A N 1
ATOM 677 C CA . LEU A 1 91 ? -9.104 0.194 7.430 1.00 86.25 91 LEU A CA 1
ATOM 678 C C . LEU A 1 91 ? -10.325 -0.672 7.115 1.00 86.25 91 LEU A C 1
ATOM 680 O O . LEU A 1 91 ? -10.450 -1.755 7.673 1.00 86.25 91 LEU A O 1
ATOM 684 N N . ARG A 1 92 ? -11.202 -0.212 6.218 1.00 86.69 92 ARG A N 1
ATOM 685 C CA . ARG A 1 92 ? -12.368 -0.986 5.767 1.00 86.69 92 ARG A CA 1
ATOM 686 C C . ARG A 1 92 ? -11.953 -2.202 4.956 1.00 86.69 92 ARG A C 1
ATOM 688 O O . ARG A 1 92 ? -12.426 -3.292 5.237 1.00 86.69 92 ARG A O 1
ATOM 695 N N . THR A 1 93 ? -10.997 -2.037 4.045 1.00 84.69 93 THR A N 1
ATOM 696 C CA . THR A 1 93 ? -10.373 -3.156 3.334 1.00 84.69 93 THR A CA 1
ATOM 697 C C . THR A 1 93 ? -9.772 -4.165 4.313 1.00 84.69 93 THR A C 1
ATOM 699 O O . THR A 1 93 ? -9.973 -5.364 4.170 1.00 84.69 93 THR A O 1
ATOM 702 N N . LEU A 1 94 ? -9.073 -3.710 5.357 1.00 83.00 94 LEU A N 1
ATOM 703 C CA . LEU A 1 94 ? -8.519 -4.616 6.368 1.00 83.00 94 LEU A CA 1
ATOM 704 C C . LEU A 1 94 ? -9.593 -5.319 7.209 1.00 83.00 94 LEU A C 1
ATOM 706 O O . LEU A 1 94 ? -9.373 -6.448 7.649 1.00 83.00 94 LEU A O 1
ATOM 710 N N . GLU A 1 95 ? -10.732 -4.673 7.447 1.00 86.56 95 GLU A N 1
ATOM 711 C CA . GLU A 1 95 ? -11.878 -5.288 8.121 1.00 86.56 95 GLU A CA 1
ATOM 712 C C . GLU A 1 95 ? -12.532 -6.360 7.243 1.00 86.56 95 GLU A C 1
ATOM 714 O O . GLU A 1 95 ? -12.814 -7.454 7.727 1.00 86.56 95 GLU A O 1
ATOM 719 N N . GLU A 1 96 ? -12.684 -6.097 5.943 1.00 83.12 96 GLU A N 1
ATOM 720 C CA . GLU A 1 96 ? -13.190 -7.059 4.952 1.00 83.12 96 GLU A CA 1
ATOM 721 C C . GLU A 1 96 ? -12.296 -8.305 4.853 1.00 83.12 96 GLU A C 1
ATOM 723 O O . GLU A 1 96 ? -12.795 -9.429 4.795 1.00 83.12 96 GLU A O 1
ATOM 728 N N . VAL A 1 97 ? -10.974 -8.124 4.931 1.00 80.00 97 VAL A N 1
ATOM 729 C CA . VAL A 1 97 ? -9.987 -9.223 4.972 1.00 80.00 97 VAL A CA 1
ATOM 730 C C . VAL A 1 97 ? -9.983 -9.948 6.334 1.00 80.00 97 VAL A C 1
ATOM 732 O O . VAL A 1 97 ? -9.361 -11.003 6.486 1.00 80.00 97 VAL A O 1
ATOM 735 N N . GLY A 1 98 ? -10.682 -9.419 7.342 1.00 78.94 98 GLY A N 1
ATOM 736 C CA . GLY A 1 98 ? -10.754 -9.995 8.686 1.00 78.94 98 GLY A CA 1
ATOM 737 C C . GLY A 1 98 ? -9.456 -9.842 9.483 1.00 78.94 98 GLY A C 1
ATOM 738 O O . GLY A 1 98 ? -9.114 -10.710 10.284 1.00 78.94 98 GLY A O 1
ATOM 739 N N . MET A 1 99 ? -8.693 -8.777 9.225 1.00 80.75 99 MET A N 1
ATOM 740 C CA . MET A 1 99 ? -7.448 -8.458 9.938 1.00 80.75 99 MET A CA 1
ATOM 741 C C . MET A 1 99 ? -7.642 -7.470 11.082 1.00 80.75 99 MET A C 1
ATOM 743 O O . MET A 1 99 ? -6.845 -7.442 12.020 1.00 80.75 99 MET A O 1
ATOM 747 N N . VAL A 1 100 ? -8.675 -6.639 10.998 1.00 86.19 100 VAL A N 1
ATOM 748 C CA . VAL A 1 100 ? -9.020 -5.660 12.025 1.00 86.19 100 VAL A CA 1
ATOM 749 C C . VAL A 1 100 ? -10.512 -5.696 12.280 1.00 86.19 100 VAL A C 1
ATOM 751 O O . VAL A 1 100 ? -11.300 -5.983 11.384 1.00 86.19 100 VAL A O 1
ATOM 754 N N . ARG A 1 101 ? -10.900 -5.347 13.499 1.00 85.75 101 ARG A N 1
ATOM 755 C CA . ARG A 1 101 ? -12.286 -5.084 13.861 1.00 85.75 101 ARG A CA 1
ATOM 756 C C . ARG A 1 101 ? -12.453 -3.589 14.083 1.00 85.75 101 ARG A C 1
ATOM 758 O O . ARG A 1 101 ? -11.728 -2.995 14.889 1.00 85.75 101 ARG A O 1
ATOM 765 N N . LEU A 1 102 ? -13.395 -2.968 13.376 1.00 87.44 102 LEU A N 1
ATOM 766 C CA . LEU A 1 102 ? -13.689 -1.549 13.545 1.00 87.44 102 LEU A CA 1
ATOM 767 C C . LEU A 1 102 ? -14.871 -1.369 14.496 1.00 87.44 102 LEU A C 1
ATOM 769 O O . LEU A 1 102 ? -15.949 -1.935 14.326 1.00 87.44 102 LEU A O 1
ATOM 773 N N . TYR A 1 103 ? -14.683 -0.523 15.504 1.00 86.38 103 TYR A N 1
ATOM 774 C CA . TYR A 1 103 ? -15.773 -0.071 16.358 1.00 86.38 103 TYR A CA 1
ATOM 775 C C . TYR A 1 103 ? -16.295 1.256 15.824 1.00 86.38 103 TYR A C 1
ATOM 777 O O . TYR A 1 103 ? -15.709 2.326 16.043 1.00 86.38 103 TYR A O 1
ATOM 785 N N . GLU A 1 104 ? -17.415 1.195 15.116 1.00 86.38 104 GLU A N 1
ATOM 786 C CA . GLU A 1 104 ? -18.079 2.368 14.561 1.00 86.38 104 GLU A CA 1
ATOM 787 C C . GLU A 1 104 ? -19.211 2.856 15.476 1.00 86.38 104 GLU A C 1
ATOM 789 O O . GLU A 1 104 ? -20.053 2.092 15.943 1.00 86.38 104 GLU A O 1
ATOM 794 N N . THR A 1 105 ? -19.264 4.169 15.707 1.00 83.88 105 THR A N 1
ATOM 795 C CA . THR A 1 105 ? -20.453 4.840 16.247 1.00 83.88 105 THR A CA 1
ATOM 796 C C . THR A 1 105 ? -21.116 5.618 15.112 1.00 83.88 105 THR A C 1
ATOM 798 O O . THR A 1 105 ? -20.688 6.715 14.739 1.00 83.88 105 THR A O 1
ATOM 801 N N . GLY A 1 106 ? -22.158 5.035 14.515 1.00 83.00 106 GLY A N 1
ATOM 802 C CA . GLY A 1 106 ? -22.873 5.625 13.383 1.00 83.00 106 GLY A CA 1
ATOM 803 C C . GLY A 1 106 ? -22.058 5.580 12.087 1.00 83.00 106 GLY A C 1
ATOM 804 O O . GLY A 1 106 ? -22.027 4.554 11.425 1.00 83.00 106 GLY A O 1
ATOM 805 N N . LYS A 1 107 ? -21.438 6.705 11.700 1.00 74.19 107 LYS A N 1
ATOM 806 C CA . LYS A 1 107 ? -20.558 6.819 10.510 1.00 74.19 107 LYS A CA 1
ATOM 807 C C . LYS A 1 107 ? -19.088 7.069 10.862 1.00 74.19 107 LYS A C 1
ATOM 809 O O . LYS A 1 107 ? -18.266 7.301 9.974 1.00 74.19 107 LYS A O 1
ATOM 814 N N . THR A 1 108 ? -18.769 7.104 12.152 1.00 78.50 108 THR A N 1
ATOM 815 C CA . THR A 1 108 ? -17.446 7.480 12.644 1.00 78.50 108 THR A CA 1
ATOM 816 C C . THR A 1 108 ? -16.793 6.273 13.293 1.00 78.50 108 THR A C 1
ATOM 818 O O . THR A 1 108 ? -17.333 5.717 14.248 1.00 78.50 108 THR A O 1
ATOM 821 N N . ILE A 1 109 ? -15.617 5.896 12.793 1.00 82.81 109 ILE A N 1
ATOM 822 C CA . ILE A 1 109 ? -14.759 4.890 13.420 1.00 82.81 109 ILE A CA 1
ATOM 823 C C . ILE A 1 109 ? -14.205 5.506 14.705 1.00 82.81 109 ILE A C 1
ATOM 825 O O . ILE A 1 109 ? -13.584 6.569 14.677 1.00 82.81 109 ILE A O 1
ATOM 829 N N . THR A 1 110 ? -14.478 4.863 15.834 1.00 83.19 110 THR A N 1
ATOM 830 C CA . THR A 1 110 ? -14.032 5.321 17.156 1.00 83.19 110 THR A CA 1
ATOM 831 C C . THR A 1 110 ? -12.771 4.592 17.588 1.00 83.19 110 THR A C 1
ATOM 833 O O . THR A 1 110 ? -11.808 5.231 18.017 1.00 83.19 110 THR A O 1
ATOM 836 N N . LYS A 1 111 ? -12.741 3.272 17.403 1.00 86.31 111 LYS A N 1
ATOM 837 C CA . LYS A 1 111 ? -11.621 2.422 17.791 1.00 86.31 111 LYS A CA 1
ATOM 838 C C . LYS A 1 111 ? -11.366 1.326 16.765 1.00 86.31 111 LYS A C 1
ATOM 840 O O . LYS A 1 111 ? -12.266 0.961 16.009 1.00 86.31 111 LYS A O 1
ATOM 845 N N . VAL A 1 112 ? -10.134 0.836 16.754 1.00 86.38 112 VAL A N 1
ATOM 846 C CA . VAL A 1 112 ? -9.642 -0.222 15.872 1.00 86.38 112 VAL A CA 1
ATOM 847 C C . VAL A 1 112 ? -8.973 -1.277 16.739 1.00 86.38 112 VAL A C 1
ATOM 849 O O . VAL A 1 112 ? -8.086 -0.948 17.527 1.00 86.38 112 VAL A O 1
ATOM 852 N N . ASP A 1 113 ? -9.397 -2.525 16.587 1.00 86.94 113 ASP A N 1
ATOM 853 C CA . ASP A 1 113 ? -8.828 -3.675 17.286 1.00 86.94 113 ASP A CA 1
ATOM 854 C C . ASP A 1 113 ? -8.115 -4.590 16.278 1.00 86.94 113 ASP A C 1
ATOM 856 O O . ASP A 1 113 ? -8.770 -5.151 15.391 1.00 86.94 113 ASP A O 1
ATOM 860 N N . PRO A 1 114 ? -6.772 -4.673 16.322 1.00 84.00 114 PRO A N 1
ATOM 861 C CA . PRO A 1 114 ? -6.008 -5.521 15.417 1.00 84.00 114 PRO A CA 1
ATOM 862 C C . PRO A 1 114 ? -6.157 -7.004 15.786 1.00 84.00 114 PRO A C 1
ATOM 864 O O . PRO A 1 114 ? -5.619 -7.465 16.789 1.00 84.00 114 PRO A O 1
ATOM 867 N N . GLU A 1 115 ? -6.803 -7.790 14.923 1.00 79.88 115 GLU A N 1
ATOM 868 C CA . GLU A 1 115 ? -6.930 -9.250 15.081 1.00 79.88 115 GLU A CA 1
ATOM 869 C C . GLU A 1 115 ? -5.841 -10.020 14.303 1.00 79.88 115 GLU A C 1
ATOM 871 O O . GLU A 1 115 ? -5.914 -11.238 14.144 1.00 79.88 115 GLU A O 1
ATOM 876 N N . VAL A 1 116 ? -4.805 -9.322 13.819 1.00 70.69 116 VAL A N 1
ATOM 877 C CA . VAL A 1 116 ? -3.749 -9.881 12.959 1.00 70.69 116 VAL A CA 1
ATOM 878 C C . VAL A 1 116 ? -2.960 -10.988 13.684 1.00 70.69 116 VAL A C 1
ATOM 880 O O . VAL A 1 116 ? -2.214 -10.688 14.626 1.00 70.69 116 VAL A O 1
ATOM 883 N N . PRO A 1 117 ? -3.031 -12.261 13.242 1.00 66.56 117 PRO A N 1
ATOM 884 C CA . PRO A 1 117 ? -2.337 -13.353 13.919 1.00 66.56 117 PRO A CA 1
ATOM 885 C C . PRO A 1 117 ? -0.817 -13.273 13.736 1.00 66.56 117 PRO A C 1
ATOM 887 O O . PRO A 1 117 ? -0.314 -13.004 12.647 1.00 66.56 117 PRO A O 1
ATOM 890 N N . TYR A 1 118 ? -0.060 -13.576 14.795 1.00 58.59 118 TYR A N 1
ATOM 891 C CA . TYR A 1 118 ? 1.409 -13.476 14.794 1.00 58.59 118 TYR A CA 1
ATOM 892 C C . TYR A 1 118 ? 2.106 -14.350 13.741 1.00 58.59 118 TYR A C 1
ATOM 894 O O . TYR A 1 118 ? 3.160 -13.961 13.236 1.00 58.59 118 TYR A O 1
ATOM 902 N N . PHE A 1 119 ? 1.527 -15.513 13.429 1.00 52.69 119 PHE A N 1
ATOM 903 C CA . PHE A 1 119 ? 2.133 -16.555 12.593 1.00 52.69 119 PHE A CA 1
ATOM 904 C C . PHE A 1 119 ? 1.552 -16.642 11.179 1.00 52.69 119 PHE A C 1
AT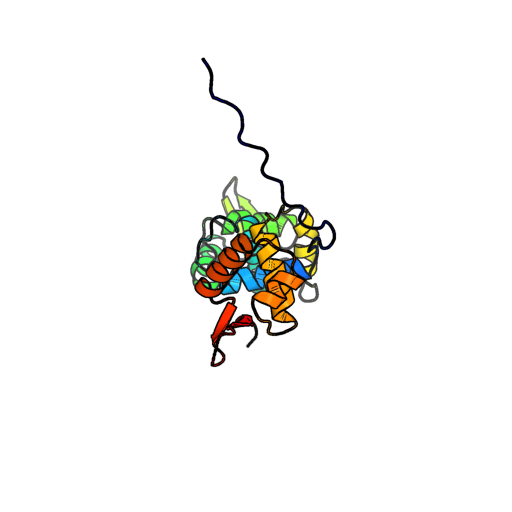OM 906 O O . PHE A 1 119 ? 2.046 -17.436 10.381 1.00 52.69 119 PHE A O 1
ATOM 913 N N . GLU A 1 120 ? 0.515 -15.866 10.861 1.00 61.44 120 GLU A N 1
ATOM 914 C CA . GLU A 1 120 ? -0.043 -15.860 9.512 1.00 61.44 120 GLU A CA 1
ATOM 915 C C . GLU A 1 120 ? 0.707 -14.900 8.596 1.00 61.44 120 GLU A C 1
ATOM 917 O O . GLU A 1 120 ? 1.204 -13.837 8.987 1.00 61.44 120 GLU A O 1
ATOM 922 N N . ASP A 1 121 ? 0.760 -15.299 7.334 1.00 67.44 121 ASP A N 1
ATOM 923 C CA . ASP A 1 121 ? 1.343 -14.508 6.275 1.00 67.44 121 ASP A CA 1
ATOM 924 C C . ASP A 1 121 ? 0.347 -13.418 5.860 1.00 67.44 121 ASP A C 1
ATOM 926 O O . ASP A 1 121 ? -0.563 -13.642 5.061 1.00 67.44 121 ASP A O 1
ATOM 930 N N . VAL A 1 122 ? 0.484 -12.236 6.468 1.00 71.62 122 VAL A N 1
ATOM 931 C CA . VAL A 1 122 ? -0.346 -11.048 6.185 1.00 71.62 122 VAL A CA 1
ATOM 932 C C . VAL A 1 122 ? -0.409 -10.763 4.683 1.00 71.62 122 VAL A C 1
ATOM 934 O O . VAL A 1 122 ? -1.475 -10.451 4.155 1.00 71.62 122 VAL A O 1
ATOM 937 N N . TYR A 1 123 ? 0.701 -10.960 3.971 1.00 71.06 123 TYR A N 1
ATOM 938 C CA . TYR A 1 123 ? 0.752 -10.780 2.526 1.00 71.06 123 TYR A CA 1
ATOM 939 C C . TYR A 1 123 ? -0.066 -11.828 1.772 1.00 71.06 123 TYR A C 1
ATOM 941 O O . TYR A 1 123 ? -0.666 -11.496 0.756 1.00 71.06 123 TYR A O 1
ATOM 949 N N . GLN A 1 124 ? -0.151 -13.069 2.262 1.00 72.94 124 GLN A N 1
ATOM 950 C CA . GLN A 1 124 ? -0.995 -14.093 1.641 1.00 72.94 124 GLN A CA 1
ATOM 951 C C . GLN A 1 124 ? -2.475 -13.713 1.728 1.00 72.94 124 GLN A C 1
ATOM 953 O O . GLN A 1 124 ? -3.146 -13.704 0.706 1.00 72.94 124 GLN A O 1
ATOM 958 N N . LYS A 1 125 ? -2.969 -13.324 2.909 1.00 74.12 125 LYS A N 1
ATOM 959 C CA . LYS A 1 125 ? -4.382 -12.943 3.089 1.00 74.12 125 LYS A CA 1
ATOM 960 C C . LYS A 1 125 ? -4.774 -11.699 2.288 1.00 74.12 125 LYS A C 1
ATOM 962 O O . LYS A 1 125 ? -5.830 -11.673 1.664 1.00 74.12 125 LYS A O 1
ATOM 967 N N . ILE A 1 126 ? -3.915 -10.681 2.273 1.00 74.62 126 ILE A N 1
ATOM 968 C CA . ILE A 1 126 ? -4.137 -9.468 1.468 1.00 74.62 126 ILE A CA 1
ATOM 969 C C . ILE A 1 126 ? -4.011 -9.784 -0.026 1.00 74.62 126 ILE A C 1
ATOM 971 O O . ILE A 1 126 ? -4.762 -9.259 -0.841 1.00 74.62 126 ILE A O 1
ATOM 975 N N . GLY A 1 127 ? -3.101 -10.686 -0.383 1.00 70.62 127 GLY A N 1
ATOM 976 C CA . GLY A 1 127 ? -2.938 -11.202 -1.734 1.00 70.62 127 GLY A CA 1
ATOM 977 C C . GLY A 1 127 ? -4.131 -12.020 -2.231 1.00 70.62 127 GLY A C 1
ATOM 978 O O . GLY A 1 127 ? -4.455 -11.966 -3.411 1.00 70.62 127 GLY A O 1
ATOM 979 N N . ASP A 1 128 ? -4.815 -12.761 -1.364 1.00 73.81 128 ASP A N 1
ATOM 980 C CA . ASP A 1 128 ? -6.035 -13.487 -1.737 1.00 73.81 128 ASP A CA 1
ATOM 981 C C . ASP A 1 128 ? -7.175 -12.493 -2.041 1.00 73.81 128 ASP A C 1
ATOM 983 O O . ASP A 1 128 ? -7.923 -12.653 -3.012 1.00 73.81 128 ASP A O 1
ATOM 987 N N . TYR A 1 129 ? -7.231 -11.396 -1.277 1.00 72.12 129 TYR A N 1
ATOM 988 C CA . TYR A 1 129 ? -8.149 -10.276 -1.502 1.00 72.12 129 TYR A CA 1
ATOM 989 C C . TYR A 1 129 ? -7.762 -9.395 -2.700 1.00 72.12 129 TYR A C 1
ATOM 991 O O . TYR A 1 129 ? -8.598 -8.697 -3.271 1.00 72.12 129 TYR A O 1
ATOM 999 N N . SER A 1 130 ? -6.509 -9.471 -3.162 1.00 67.75 130 SER A N 1
ATOM 1000 C CA . SER A 1 130 ? -6.029 -8.698 -4.311 1.00 67.75 130 SER A CA 1
ATOM 1001 C C . SER A 1 130 ? -6.768 -9.027 -5.613 1.00 67.75 130 SER A C 1
ATOM 1003 O O . SER A 1 130 ? -6.652 -8.286 -6.582 1.00 67.75 130 SER A O 1
ATOM 1005 N N . SER A 1 131 ? -7.497 -10.146 -5.656 1.00 65.56 131 SER A N 1
ATOM 1006 C CA . SER A 1 131 ? -8.349 -10.537 -6.782 1.00 65.56 131 SER A CA 1
ATOM 1007 C C . SER A 1 131 ? -9.535 -9.588 -7.012 1.00 65.56 131 SER A C 1
ATOM 1009 O O . SER A 1 131 ? -10.064 -9.541 -8.125 1.00 65.56 131 SER A O 1
ATOM 1011 N N . GLU A 1 132 ? -9.923 -8.807 -6.001 1.00 68.94 132 GLU A N 1
ATOM 1012 C CA . GLU A 1 132 ? -10.972 -7.789 -6.114 1.0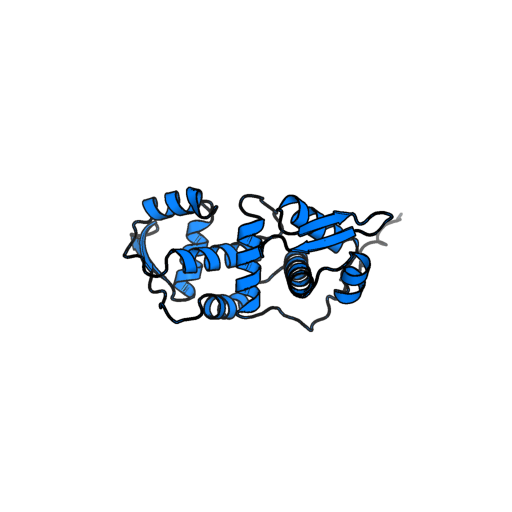0 68.94 132 GLU A CA 1
ATOM 1013 C C . GLU A 1 132 ? -10.460 -6.465 -6.703 1.00 68.94 132 GLU A C 1
ATOM 1015 O O . GLU A 1 132 ? -11.233 -5.714 -7.304 1.00 68.94 132 GLU A O 1
ATOM 1020 N N . PHE A 1 133 ? -9.152 -6.207 -6.612 1.00 69.06 133 PHE A N 1
ATOM 1021 C CA . PHE A 1 133 ? -8.519 -5.015 -7.172 1.00 69.06 133 PHE A CA 1
ATOM 1022 C C . PHE A 1 133 ? -8.234 -5.198 -8.662 1.00 69.06 133 PHE A C 1
ATOM 1024 O O . PHE A 1 133 ? -7.708 -6.225 -9.103 1.00 69.06 133 PHE A O 1
ATOM 1031 N N . ARG A 1 134 ? -8.559 -4.184 -9.469 1.00 70.38 134 ARG A N 1
ATOM 1032 C CA . ARG A 1 134 ? -8.347 -4.220 -10.919 1.00 70.38 134 ARG A CA 1
ATOM 1033 C C . ARG A 1 134 ? -7.195 -3.309 -11.288 1.00 70.38 134 ARG A C 1
ATOM 1035 O O . ARG A 1 134 ? -7.406 -2.206 -11.780 1.00 70.38 134 ARG A O 1
ATOM 1042 N N . LEU A 1 135 ? -5.986 -3.844 -11.132 1.00 73.81 135 LEU A N 1
ATOM 1043 C CA . LEU A 1 135 ? -4.771 -3.143 -11.526 1.00 73.81 135 LEU A CA 1
ATOM 1044 C C . LEU A 1 135 ? -4.856 -2.690 -12.985 1.00 73.81 135 LEU A C 1
ATOM 1046 O O . LEU A 1 135 ? -5.148 -3.492 -13.882 1.00 73.81 135 LEU A O 1
ATOM 1050 N N . ASN A 1 136 ? -4.565 -1.421 -13.229 1.00 80.56 136 ASN A N 1
ATOM 1051 C CA . ASN A 1 136 ? -4.482 -0.871 -14.570 1.00 80.56 136 ASN A CA 1
ATOM 1052 C C . ASN A 1 136 ? -3.179 -1.295 -15.278 1.00 80.56 136 ASN A C 1
ATOM 1054 O O . ASN A 1 136 ? -2.306 -1.952 -14.708 1.00 80.56 136 ASN A O 1
ATOM 1058 N N . GLU A 1 137 ? -3.047 -0.939 -16.554 1.00 77.62 137 GLU A N 1
ATOM 1059 C CA . GLU A 1 137 ? -1.877 -1.293 -17.368 1.00 77.62 137 GLU A CA 1
ATOM 1060 C C . GLU A 1 137 ? -0.560 -0.744 -16.792 1.00 77.62 137 GLU A C 1
ATOM 1062 O O . GLU A 1 137 ? 0.444 -1.459 -16.770 1.00 77.62 137 GLU A O 1
ATOM 1067 N N . THR A 1 138 ? -0.569 0.480 -16.262 1.00 79.25 138 THR A N 1
ATOM 1068 C CA . THR A 1 138 ? 0.601 1.120 -15.646 1.00 79.25 138 THR A CA 1
ATOM 1069 C C . THR A 1 138 ? 1.018 0.415 -14.348 1.00 79.25 138 THR A C 1
ATOM 1071 O O . THR A 1 138 ? 2.203 0.167 -14.128 1.00 79.25 138 THR A O 1
ATOM 1074 N N . GLU A 1 139 ? 0.063 0.034 -13.502 1.00 76.38 139 GLU A N 1
ATOM 1075 C CA . GLU A 1 139 ? 0.303 -0.688 -12.248 1.00 76.38 139 GLU A CA 1
ATOM 1076 C C . GLU A 1 139 ? 0.838 -2.096 -12.517 1.00 76.38 139 GLU A C 1
ATOM 1078 O O . GLU A 1 139 ? 1.843 -2.507 -11.934 1.00 76.38 139 GLU A O 1
ATOM 1083 N N . GLN A 1 140 ? 0.222 -2.816 -13.460 1.00 81.12 140 GLN A N 1
ATOM 1084 C CA . GLN A 1 140 ? 0.701 -4.131 -13.889 1.00 81.12 140 GLN A CA 1
ATOM 1085 C C . GLN A 1 140 ? 2.115 -4.049 -14.476 1.00 81.12 140 GLN A C 1
ATOM 1087 O O . GLN A 1 140 ? 2.950 -4.918 -14.206 1.00 81.12 140 GLN A O 1
ATOM 1092 N N . ALA A 1 141 ? 2.402 -3.007 -15.260 1.00 81.06 141 ALA A N 1
ATOM 1093 C CA . ALA A 1 141 ? 3.732 -2.741 -15.789 1.00 81.06 141 ALA A CA 1
ATOM 1094 C C . ALA A 1 141 ? 4.748 -2.499 -14.666 1.00 81.06 141 ALA A C 1
ATOM 1096 O O . ALA A 1 141 ? 5.804 -3.131 -14.650 1.00 81.06 141 ALA A O 1
ATOM 1097 N N . MET A 1 142 ? 4.425 -1.658 -13.685 1.00 78.81 142 MET A N 1
ATOM 1098 C CA . MET A 1 142 ? 5.321 -1.382 -12.562 1.00 78.81 142 MET A CA 1
ATOM 1099 C C . MET A 1 142 ? 5.638 -2.642 -11.750 1.00 78.81 142 MET A C 1
ATOM 1101 O O . MET A 1 142 ? 6.808 -2.925 -11.494 1.00 78.81 142 MET A O 1
ATOM 1105 N N . VAL A 1 143 ? 4.624 -3.442 -11.406 1.00 81.56 143 VAL A N 1
ATOM 1106 C CA . VAL A 1 143 ? 4.819 -4.706 -10.672 1.00 81.56 143 VAL A CA 1
ATOM 1107 C C . VAL A 1 143 ? 5.726 -5.658 -11.456 1.00 81.56 143 VAL A C 1
ATOM 1109 O O . VAL A 1 143 ? 6.636 -6.255 -10.885 1.00 81.56 143 VAL A O 1
ATOM 1112 N N . ARG A 1 144 ? 5.553 -5.755 -12.781 1.00 80.31 144 ARG A N 1
ATOM 1113 C CA . ARG A 1 144 ? 6.417 -6.570 -13.655 1.00 80.31 144 ARG A CA 1
ATOM 1114 C C . ARG A 1 144 ? 7.861 -6.079 -13.681 1.00 80.31 144 ARG A C 1
ATOM 1116 O O . ARG A 1 144 ? 8.777 -6.895 -13.601 1.00 80.31 144 ARG A O 1
ATOM 1123 N N . ILE A 1 145 ? 8.067 -4.767 -13.804 1.00 80.88 145 ILE A N 1
ATOM 1124 C CA . ILE A 1 145 ? 9.404 -4.157 -13.786 1.00 80.88 145 ILE A CA 1
ATOM 1125 C C . ILE A 1 145 ? 10.086 -4.483 -12.455 1.00 80.88 145 ILE A C 1
ATOM 1127 O O . ILE A 1 145 ? 11.206 -4.989 -12.451 1.00 80.88 145 ILE A O 1
ATOM 1131 N N . MET A 1 146 ? 9.388 -4.271 -11.338 1.00 77.25 146 MET A N 1
ATOM 1132 C CA . MET A 1 146 ? 9.899 -4.556 -9.997 1.00 77.25 146 MET A CA 1
ATOM 1133 C C . MET A 1 146 ? 10.222 -6.042 -9.804 1.00 77.25 146 MET A C 1
ATOM 1135 O O . MET A 1 146 ? 11.313 -6.368 -9.339 1.00 77.25 146 MET A O 1
ATOM 1139 N N . ALA A 1 147 ? 9.337 -6.948 -10.229 1.00 79.88 147 ALA A N 1
ATOM 1140 C CA . ALA A 1 147 ? 9.550 -8.392 -10.128 1.00 79.88 147 ALA A CA 1
ATOM 1141 C C . ALA A 1 147 ? 10.773 -8.878 -10.927 1.00 79.88 147 ALA A C 1
ATOM 1143 O O . ALA A 1 147 ? 11.462 -9.814 -10.516 1.00 79.88 147 ALA A O 1
ATOM 1144 N N . GLU A 1 148 ? 11.069 -8.255 -12.069 1.00 79.44 148 GLU A N 1
ATOM 1145 C CA . GLU A 1 148 ? 12.248 -8.593 -12.867 1.00 79.44 148 GLU A CA 1
ATOM 1146 C C . GLU A 1 148 ? 13.534 -7.981 -12.299 1.00 79.44 148 GLU A C 1
ATOM 1148 O O . GLU A 1 148 ? 14.543 -8.685 -12.200 1.00 79.44 148 GLU A O 1
ATOM 1153 N N . LEU A 1 149 ? 13.487 -6.722 -11.852 1.00 77.19 149 LEU A N 1
ATOM 1154 C CA . LEU A 1 149 ? 14.627 -6.046 -11.224 1.00 77.19 149 LEU A CA 1
ATOM 1155 C C . LEU A 1 149 ? 15.011 -6.659 -9.871 1.00 77.19 149 LEU A C 1
ATOM 1157 O O . LEU A 1 149 ? 16.189 -6.664 -9.519 1.00 77.19 149 LEU A O 1
ATOM 1161 N N . GLN A 1 150 ? 14.051 -7.218 -9.128 1.00 73.75 150 GLN A N 1
ATOM 1162 C CA . GLN A 1 150 ? 14.317 -7.925 -7.872 1.00 73.75 150 GLN A CA 1
ATOM 1163 C C . GLN A 1 150 ? 15.128 -9.211 -8.095 1.00 73.75 150 GLN A C 1
ATOM 1165 O O . GLN A 1 150 ? 15.965 -9.571 -7.271 1.00 73.75 150 GLN A O 1
ATOM 1170 N N . LYS A 1 151 ? 14.909 -9.912 -9.217 1.00 76.62 151 LYS A N 1
ATOM 1171 C CA . LYS A 1 151 ? 15.654 -11.139 -9.545 1.00 76.62 151 LYS A CA 1
ATOM 1172 C C . LYS A 1 151 ? 17.084 -10.831 -9.972 1.00 76.62 151 LYS A C 1
ATOM 1174 O O . LYS A 1 151 ? 17.987 -11.622 -9.697 1.00 76.62 151 LYS A O 1
ATOM 1179 N N . LYS A 1 152 ? 17.280 -9.742 -10.719 1.00 73.44 152 LYS A N 1
ATOM 1180 C CA . LYS A 1 152 ? 18.592 -9.325 -11.219 1.00 73.44 152 LYS A CA 1
ATOM 1181 C C . LYS A 1 152 ? 18.588 -7.871 -11.708 1.00 73.44 152 LYS A C 1
ATOM 1183 O O . LYS A 1 152 ? 17.637 -7.461 -12.371 1.00 73.44 152 LYS A O 1
ATOM 1188 N N . PRO A 1 153 ? 19.707 -7.151 -11.524 1.00 74.50 153 PRO A N 1
ATOM 1189 C CA . PRO A 1 153 ? 19.991 -5.932 -12.271 1.00 74.50 153 PRO A CA 1
ATOM 1190 C C . PRO A 1 153 ? 19.919 -6.181 -13.782 1.00 74.50 153 PRO A C 1
ATOM 1192 O O . PRO A 1 153 ? 20.576 -7.089 -14.305 1.00 74.50 153 PRO A O 1
ATOM 1195 N N . GLU A 1 154 ? 19.141 -5.374 -14.499 1.00 75.81 154 GLU A N 1
ATOM 1196 C CA . GLU A 1 154 ? 18.982 -5.474 -15.954 1.00 75.81 154 GLU A CA 1
ATOM 1197 C C . GLU A 1 154 ? 19.135 -4.103 -16.621 1.00 75.81 154 GLU A C 1
ATOM 1199 O O . GLU A 1 154 ? 18.952 -3.053 -16.007 1.00 75.81 154 GLU A O 1
ATOM 1204 N N . ASN A 1 155 ? 19.484 -4.099 -17.910 1.00 79.12 155 ASN A N 1
ATOM 1205 C CA . ASN A 1 155 ? 19.462 -2.884 -18.717 1.00 79.12 155 ASN A CA 1
ATOM 1206 C C . ASN A 1 155 ? 18.087 -2.692 -19.369 1.00 79.12 155 ASN A C 1
ATOM 1208 O O . ASN A 1 155 ? 17.372 -3.657 -19.647 1.00 79.12 155 ASN A O 1
ATOM 1212 N N . LYS A 1 156 ? 17.761 -1.438 -19.696 1.00 76.88 156 LYS A N 1
ATOM 1213 C CA . LYS A 1 156 ? 16.467 -1.046 -20.278 1.00 76.88 156 LYS A CA 1
ATOM 1214 C C . LYS A 1 156 ? 16.055 -1.897 -21.490 1.00 76.88 156 LYS A C 1
ATOM 1216 O O . LYS A 1 156 ? 14.918 -2.352 -21.549 1.00 76.88 156 LYS A O 1
ATOM 1221 N N . ASP A 1 157 ? 16.967 -2.159 -22.427 1.00 76.25 157 ASP A N 1
ATOM 1222 C CA . ASP A 1 157 ? 16.641 -2.891 -23.664 1.00 76.25 157 ASP A CA 1
ATOM 1223 C C . ASP A 1 157 ? 16.308 -4.370 -23.417 1.00 76.25 157 ASP A C 1
ATOM 1225 O O . ASP A 1 157 ? 15.439 -4.946 -24.080 1.00 76.25 157 ASP A O 1
ATOM 1229 N N . ARG A 1 158 ? 16.978 -5.004 -22.444 1.00 77.81 158 ARG A N 1
ATOM 1230 C CA . ARG A 1 158 ? 16.640 -6.376 -22.045 1.00 77.81 158 ARG A CA 1
ATOM 1231 C C . ARG A 1 158 ? 15.330 -6.418 -21.281 1.00 77.81 158 ARG A C 1
ATOM 1233 O O . ARG A 1 158 ? 14.534 -7.323 -21.520 1.00 77.81 158 ARG A O 1
ATOM 1240 N N . LEU A 1 159 ? 15.079 -5.407 -20.456 1.00 77.06 159 LEU A N 1
ATOM 1241 C CA . LEU A 1 159 ? 13.837 -5.290 -19.715 1.00 77.06 159 LEU A CA 1
ATOM 1242 C C . LEU A 1 159 ? 12.641 -5.083 -20.661 1.00 77.06 159 LEU A C 1
ATOM 1244 O O . LEU A 1 159 ? 11.638 -5.777 -20.512 1.00 77.06 159 LEU A O 1
ATOM 1248 N N . LEU A 1 160 ? 12.777 -4.261 -21.711 1.00 78.94 160 LEU A N 1
ATOM 1249 C CA . LEU A 1 160 ? 11.798 -4.165 -22.809 1.00 78.94 160 LEU A CA 1
ATOM 1250 C C . LEU A 1 160 ? 11.552 -5.521 -23.474 1.00 78.94 160 LEU A C 1
ATOM 1252 O O . LEU A 1 160 ? 10.412 -5.953 -23.623 1.00 78.94 160 LEU A O 1
ATOM 1256 N N . SER A 1 161 ? 12.632 -6.215 -23.837 1.00 79.38 161 SER A N 1
ATOM 1257 C CA . SER A 1 161 ? 12.547 -7.495 -24.549 1.00 79.38 161 SER A CA 1
ATOM 1258 C C . SER A 1 161 ? 11.898 -8.600 -23.708 1.00 79.38 161 SER A C 1
ATOM 1260 O O . SER A 1 161 ? 11.208 -9.455 -24.255 1.00 79.38 161 SER A O 1
ATOM 1262 N N . ARG A 1 162 ? 12.119 -8.606 -22.385 1.00 76.12 162 ARG A N 1
ATOM 1263 C CA . ARG A 1 162 ? 11.548 -9.602 -21.462 1.00 76.12 162 ARG A CA 1
ATOM 1264 C C . ARG A 1 162 ? 10.104 -9.305 -21.094 1.00 76.12 162 ARG A C 1
ATOM 1266 O O . ARG A 1 162 ? 9.306 -10.228 -20.998 1.00 76.12 162 ARG A O 1
ATOM 1273 N N . THR A 1 163 ? 9.790 -8.038 -20.852 1.00 73.75 163 THR A N 1
ATOM 1274 C CA . THR A 1 163 ? 8.463 -7.639 -20.378 1.00 73.75 163 THR A CA 1
ATOM 1275 C C . THR A 1 163 ? 7.448 -7.494 -21.508 1.00 73.75 163 THR A C 1
ATOM 1277 O O . THR A 1 163 ? 6.248 -7.565 -21.252 1.00 73.75 163 THR A O 1
ATOM 1280 N N . GLY A 1 164 ? 7.914 -7.307 -22.750 1.00 76.50 164 GLY A N 1
ATOM 1281 C CA . GLY A 1 164 ? 7.061 -7.158 -23.930 1.00 76.50 164 GLY A CA 1
ATOM 1282 C C . GLY A 1 164 ? 6.203 -5.890 -23.918 1.00 76.50 164 GLY A C 1
ATOM 1283 O O . GLY A 1 164 ? 5.234 -5.814 -24.667 1.00 76.50 164 GLY A O 1
ATOM 1284 N N . MET A 1 165 ? 6.527 -4.924 -23.054 1.00 80.62 165 MET A N 1
ATOM 1285 C CA . MET A 1 165 ? 5.771 -3.682 -22.899 1.00 80.62 165 MET A CA 1
ATOM 1286 C C . MET A 1 165 ? 6.091 -2.670 -23.998 1.00 80.62 165 MET A C 1
ATOM 1288 O O . MET A 1 165 ? 7.150 -2.711 -24.630 1.00 80.62 165 MET A O 1
ATOM 1292 N N . GLU A 1 166 ? 5.190 -1.705 -24.181 1.00 80.56 166 GLU A N 1
ATOM 1293 C CA . GLU A 1 166 ? 5.455 -0.552 -25.033 1.00 80.56 166 GLU A CA 1
ATOM 1294 C C . GLU A 1 166 ? 6.601 0.300 -24.458 1.00 80.56 166 GLU A C 1
ATOM 1296 O O . GLU A 1 166 ? 6.682 0.540 -23.251 1.00 80.56 166 GLU A O 1
ATOM 1301 N N . SER A 1 167 ? 7.481 0.811 -25.329 1.00 78.75 167 SER A N 1
ATOM 1302 C CA . SER A 1 167 ? 8.611 1.645 -24.900 1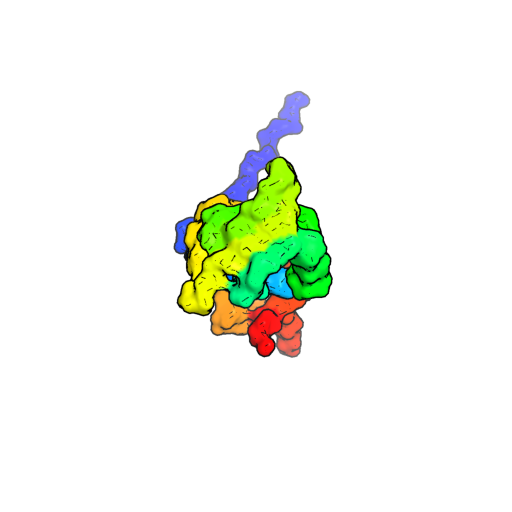.00 78.75 167 SER A CA 1
ATOM 1303 C C . SER A 1 167 ? 8.174 2.906 -24.153 1.00 78.75 167 SER A C 1
ATOM 1305 O O . SER A 1 167 ? 8.873 3.318 -23.232 1.00 78.75 167 SER A O 1
ATOM 1307 N N . SER A 1 168 ? 7.047 3.516 -24.532 1.00 80.94 168 SER A N 1
ATOM 1308 C CA . SER A 1 168 ? 6.539 4.735 -23.891 1.00 80.94 168 SER A CA 1
ATOM 1309 C C . SER A 1 168 ? 6.025 4.458 -22.470 1.00 80.94 168 SER A C 1
ATOM 1311 O O . SER A 1 168 ? 6.352 5.199 -21.541 1.00 80.94 168 SER A O 1
ATOM 1313 N N . LEU A 1 169 ? 5.303 3.345 -22.286 1.00 79.38 169 LEU A N 1
ATOM 1314 C CA . LEU A 1 169 ? 4.825 2.860 -20.993 1.00 79.38 169 LEU A CA 1
ATOM 1315 C C . LEU A 1 169 ? 6.000 2.540 -20.066 1.00 79.38 169 LEU A C 1
ATOM 1317 O O . LEU A 1 169 ? 6.004 2.958 -18.907 1.00 79.38 169 LEU A O 1
ATOM 1321 N N . LEU A 1 170 ? 7.029 1.863 -20.591 1.00 80.44 170 LEU A N 1
ATOM 1322 C CA . LEU A 1 170 ? 8.227 1.574 -19.812 1.00 80.44 170 LEU A CA 1
ATOM 1323 C C . LEU A 1 170 ? 8.946 2.859 -19.399 1.00 80.44 170 LEU A C 1
ATOM 1325 O O . LEU A 1 170 ? 9.324 2.988 -18.241 1.00 80.44 170 LEU A O 1
ATOM 1329 N N . ASP A 1 171 ? 9.140 3.805 -20.317 1.00 81.25 171 ASP A N 1
ATOM 1330 C CA . ASP A 1 171 ? 9.807 5.070 -20.007 1.00 81.25 171 ASP A CA 1
ATOM 1331 C C . ASP A 1 171 ? 9.074 5.860 -18.924 1.00 81.25 171 ASP A C 1
ATOM 1333 O O . ASP A 1 171 ? 9.710 6.397 -18.017 1.00 81.25 171 ASP A O 1
ATOM 1337 N N . ARG A 1 172 ? 7.740 5.866 -18.969 1.00 80.00 172 ARG A N 1
ATOM 1338 C CA . ARG A 1 172 ? 6.910 6.476 -17.931 1.00 80.00 172 ARG A CA 1
ATOM 1339 C C . ARG A 1 172 ? 7.075 5.769 -16.586 1.00 80.00 172 ARG A C 1
ATOM 1341 O O . ARG A 1 172 ? 7.293 6.439 -15.581 1.00 80.00 172 ARG A O 1
ATOM 1348 N N . CYS A 1 173 ? 7.034 4.436 -16.561 1.00 78.69 173 CYS A N 1
ATOM 1349 C CA . CYS A 1 173 ? 7.222 3.664 -15.330 1.00 78.69 173 CYS A CA 1
ATOM 1350 C C . CYS A 1 173 ? 8.633 3.833 -14.752 1.00 78.69 173 CYS A C 1
ATOM 1352 O O . CYS A 1 173 ? 8.784 3.957 -13.544 1.00 78.69 173 CYS A O 1
ATOM 1354 N N . LEU A 1 174 ? 9.668 3.889 -15.593 1.00 79.38 174 LEU A N 1
ATOM 1355 C CA . LEU A 1 174 ? 11.040 4.133 -15.147 1.00 79.38 174 LEU A CA 1
ATOM 1356 C C . LEU A 1 174 ? 11.222 5.555 -14.616 1.00 79.38 174 LEU A C 1
ATOM 1358 O O . LEU A 1 174 ? 11.896 5.727 -13.607 1.00 79.38 174 LEU A O 1
ATOM 1362 N N . ALA A 1 175 ? 10.612 6.560 -15.250 1.00 79.50 175 ALA A N 1
ATOM 1363 C CA . ALA A 1 175 ? 10.630 7.930 -14.743 1.00 79.50 175 ALA A CA 1
ATOM 1364 C C . ALA A 1 175 ? 9.976 8.007 -13.357 1.00 79.50 175 ALA A C 1
ATOM 1366 O O . ALA A 1 175 ? 10.598 8.501 -12.422 1.00 79.50 175 ALA A O 1
ATOM 1367 N N . ILE A 1 176 ? 8.784 7.419 -13.209 1.00 77.06 176 ILE A N 1
ATOM 1368 C CA . ILE A 1 176 ? 8.075 7.339 -11.927 1.00 77.06 176 ILE A CA 1
ATOM 1369 C C . ILE A 1 176 ? 8.918 6.592 -10.891 1.00 77.06 176 ILE A C 1
ATOM 1371 O O . ILE A 1 176 ? 9.113 7.101 -9.796 1.00 77.06 176 ILE A O 1
ATOM 1375 N N . GLY A 1 177 ? 9.466 5.427 -11.247 1.00 73.75 177 GLY A N 1
ATOM 1376 C CA . GLY A 1 177 ? 10.285 4.605 -10.358 1.00 73.75 177 GLY A CA 1
ATOM 1377 C C . GLY A 1 177 ? 11.596 5.275 -9.936 1.00 73.75 177 GLY A C 1
ATOM 1378 O O . GLY A 1 177 ? 12.055 5.085 -8.812 1.00 73.75 177 GLY A O 1
ATOM 1379 N N . SER A 1 178 ? 12.218 6.069 -10.808 1.00 75.75 178 SER A N 1
ATOM 1380 C CA . SER A 1 178 ? 13.413 6.845 -10.465 1.00 75.75 178 SER A CA 1
ATOM 1381 C C . SER A 1 178 ? 13.088 8.071 -9.613 1.00 75.75 178 SER A C 1
ATOM 1383 O O . SER A 1 178 ? 13.833 8.363 -8.680 1.00 75.75 178 SER A O 1
ATOM 1385 N N . GLU A 1 179 ? 11.984 8.770 -9.889 1.00 73.31 179 GLU A N 1
ATOM 1386 C CA . GLU A 1 179 ? 11.520 9.900 -9.071 1.00 73.31 179 GLU A CA 1
ATOM 1387 C C . GLU A 1 179 ? 11.073 9.452 -7.676 1.00 73.31 179 GLU A C 1
ATOM 1389 O O . GLU A 1 179 ? 11.370 10.118 -6.687 1.00 73.31 179 GLU A O 1
ATOM 1394 N N . SER A 1 180 ? 10.440 8.283 -7.584 1.00 67.94 180 SER A N 1
ATOM 1395 C CA . SER A 1 180 ? 10.039 7.659 -6.327 1.00 67.94 180 SER A CA 1
ATOM 1396 C C . SER A 1 180 ? 11.188 6.961 -5.594 1.00 67.94 180 SER A C 1
ATOM 1398 O O . SER A 1 180 ? 10.968 6.341 -4.563 1.00 67.94 180 SER A O 1
ATOM 1400 N N . GLY A 1 181 ? 12.408 6.957 -6.140 1.00 69.00 181 GLY A N 1
ATOM 1401 C CA . GLY A 1 181 ? 13.541 6.246 -5.542 1.00 69.00 181 GLY A CA 1
ATOM 1402 C C . GLY A 1 181 ? 13.384 4.720 -5.480 1.00 69.00 181 GLY A C 1
ATOM 1403 O O . GLY A 1 181 ? 14.163 4.072 -4.789 1.00 69.00 181 GLY A O 1
ATOM 1404 N N . LEU A 1 182 ? 12.421 4.137 -6.205 1.00 69.56 182 LEU A N 1
ATOM 1405 C CA . LEU A 1 182 ? 12.245 2.686 -6.346 1.00 69.56 182 LEU A CA 1
ATOM 1406 C C . LEU A 1 182 ? 13.351 2.061 -7.199 1.00 69.56 182 LEU A C 1
ATOM 1408 O O . LEU A 1 182 ? 13.784 0.939 -6.931 1.00 69.56 182 LEU A O 1
ATOM 1412 N N . ILE A 1 183 ? 13.797 2.789 -8.224 1.00 74.00 183 ILE A N 1
ATOM 1413 C CA . ILE A 1 183 ? 14.748 2.319 -9.230 1.00 74.00 183 ILE A CA 1
ATOM 1414 C C . ILE A 1 183 ? 15.949 3.264 -9.281 1.00 74.00 183 ILE A C 1
ATOM 1416 O O . ILE A 1 183 ? 15.813 4.436 -9.645 1.00 74.00 183 ILE A O 1
ATOM 1420 N N . ALA A 1 184 ? 17.139 2.741 -8.989 1.00 65.44 184 ALA A N 1
ATOM 1421 C CA . ALA A 1 184 ? 18.394 3.432 -9.258 1.00 65.44 184 ALA A CA 1
ATOM 1422 C C . ALA A 1 184 ? 18.827 3.211 -10.709 1.00 65.44 184 ALA A C 1
ATOM 1424 O O . ALA A 1 184 ? 18.946 2.079 -11.179 1.00 65.44 184 ALA A O 1
ATOM 1425 N N . ASP A 1 185 ? 19.122 4.311 -11.401 1.00 66.75 185 ASP A N 1
ATOM 1426 C CA . ASP A 1 185 ? 19.793 4.298 -12.700 1.00 66.75 185 ASP A CA 1
ATOM 1427 C C . ASP A 1 185 ? 21.305 4.467 -12.494 1.00 66.75 185 ASP A C 1
ATOM 1429 O O . ASP A 1 185 ? 21.813 5.559 -12.212 1.00 66.75 185 ASP A O 1
ATOM 1433 N N . HIS A 1 186 ? 22.041 3.367 -12.645 1.00 62.31 186 HIS A N 1
ATOM 1434 C CA . HIS A 1 186 ? 23.494 3.371 -12.659 1.00 62.31 186 HIS A CA 1
ATOM 1435 C C . HIS A 1 186 ? 24.011 3.463 -14.097 1.00 62.31 186 HIS A C 1
ATOM 1437 O O . HIS A 1 186 ? 23.995 2.504 -14.876 1.00 62.31 186 HIS A O 1
ATOM 1443 N N . ARG A 1 187 ? 24.561 4.632 -14.445 1.00 57.06 187 ARG A N 1
ATOM 1444 C CA . ARG A 1 187 ? 25.305 4.813 -15.696 1.00 57.06 187 ARG A CA 1
ATOM 1445 C C . ARG A 1 187 ? 26.647 4.093 -15.622 1.00 57.06 187 ARG A C 1
ATOM 1447 O O . ARG A 1 187 ? 27.593 4.588 -15.010 1.00 57.06 187 ARG A O 1
ATOM 1454 N N . VAL A 1 188 ? 26.761 2.969 -16.322 1.00 50.34 188 VAL A N 1
ATOM 1455 C CA . VAL A 1 188 ? 28.053 2.322 -16.562 1.00 50.34 188 VAL A CA 1
ATOM 1456 C C . VAL A 1 188 ? 28.682 2.986 -17.790 1.00 50.34 188 VAL A C 1
ATOM 1458 O O . VAL A 1 188 ? 28.045 3.105 -18.837 1.00 50.34 188 VAL A O 1
ATOM 1461 N N . ARG A 1 189 ? 29.918 3.490 -17.633 1.00 43.50 189 ARG A N 1
ATOM 1462 C CA . ARG A 1 189 ? 30.694 4.241 -18.643 1.00 43.50 189 ARG A CA 1
ATOM 1463 C C . ARG A 1 189 ? 30.411 3.774 -20.078 1.00 43.50 189 ARG A C 1
ATOM 1465 O O . ARG A 1 189 ? 30.753 2.654 -20.439 1.00 43.50 189 ARG A O 1
ATOM 1472 N N . GLY A 1 190 ? 29.872 4.671 -20.903 1.00 50.06 190 GLY A N 1
ATOM 1473 C CA . GLY A 1 190 ? 29.824 4.508 -22.356 1.00 50.06 190 GLY A CA 1
ATOM 1474 C C . GLY A 1 190 ? 28.449 4.741 -22.962 1.00 50.06 190 GLY A C 1
ATOM 1475 O O . GLY A 1 190 ? 28.317 5.642 -23.782 1.00 50.06 190 GLY A O 1
ATOM 1476 N N . THR A 1 191 ? 27.423 3.965 -22.600 1.00 52.66 191 THR A N 1
ATOM 1477 C CA . THR A 1 191 ? 26.063 4.136 -23.179 1.00 52.66 191 THR A CA 1
ATOM 1478 C C . THR A 1 191 ? 24.960 3.367 -22.439 1.00 52.66 191 THR A C 1
ATOM 1480 O O . THR A 1 191 ? 23.787 3.662 -22.648 1.00 52.66 191 THR A O 1
ATOM 1483 N N . ASN A 1 192 ? 25.292 2.403 -21.570 1.00 53.19 192 ASN A N 1
ATOM 1484 C CA . ASN A 1 192 ? 24.307 1.468 -21.021 1.00 53.19 192 ASN A CA 1
ATOM 1485 C C . ASN A 1 192 ? 23.921 1.824 -19.576 1.00 53.19 192 ASN A C 1
ATOM 1487 O O . ASN A 1 192 ? 24.781 1.978 -18.704 1.00 53.19 192 ASN A O 1
ATOM 1491 N N . ARG A 1 193 ? 22.616 1.972 -19.341 1.00 57.59 193 ARG A N 1
ATOM 1492 C CA . ARG A 1 193 ? 22.021 2.233 -18.024 1.00 57.59 193 ARG A CA 1
ATOM 1493 C C . ARG A 1 193 ? 21.672 0.899 -17.379 1.00 57.59 193 ARG A C 1
ATOM 1495 O O . ARG A 1 193 ? 20.918 0.123 -17.967 1.00 57.59 193 ARG A O 1
ATOM 1502 N N . THR A 1 194 ? 22.262 0.622 -16.222 1.00 63.00 194 THR A N 1
ATOM 1503 C CA . THR A 1 194 ? 21.915 -0.546 -15.404 1.00 63.00 194 THR A CA 1
ATOM 1504 C C . THR A 1 194 ? 20.877 -0.099 -14.393 1.00 63.00 194 THR A C 1
ATOM 1506 O O . THR A 1 194 ? 21.100 0.886 -13.693 1.00 63.00 194 THR A O 1
ATOM 1509 N N . LEU A 1 195 ? 19.743 -0.788 -14.363 1.00 69.56 195 LEU A N 1
ATOM 1510 C CA . LEU A 1 195 ? 18.643 -0.497 -13.459 1.00 69.56 195 LEU A CA 1
ATOM 1511 C C . LEU A 1 195 ? 18.688 -1.493 -12.305 1.00 69.56 195 LEU A C 1
ATOM 1513 O O . LEU A 1 195 ? 18.827 -2.698 -12.527 1.00 69.56 195 LEU A O 1
ATOM 1517 N N . GLU A 1 196 ? 18.569 -0.981 -11.086 1.00 65.31 196 GLU A N 1
ATOM 1518 C CA . GLU A 1 196 ? 18.531 -1.775 -9.857 1.00 65.31 196 GLU A CA 1
ATOM 1519 C C . GLU A 1 196 ? 17.371 -1.316 -8.970 1.00 65.31 196 GLU A C 1
ATOM 1521 O O . GLU A 1 196 ? 17.044 -0.131 -8.930 1.00 65.31 196 GLU A O 1
ATOM 1526 N N . SER A 1 197 ? 16.750 -2.259 -8.257 1.00 62.41 197 SER A N 1
ATOM 1527 C CA . SER A 1 197 ? 15.770 -1.962 -7.206 1.00 62.41 197 SER A CA 1
ATOM 1528 C C . SER A 1 197 ? 16.485 -1.403 -5.970 1.00 62.41 197 SER A C 1
ATOM 1530 O O . SER A 1 197 ? 17.436 -2.010 -5.478 1.00 62.41 197 SER A O 1
ATOM 1532 N N . CYS A 1 198 ? 16.031 -0.256 -5.460 1.00 57.28 198 CYS A N 1
ATOM 1533 C CA . CYS A 1 198 ? 16.628 0.411 -4.294 1.00 57.28 198 CYS A CA 1
ATOM 1534 C C . CYS A 1 198 ? 16.087 -0.065 -2.940 1.00 57.28 198 CYS A C 1
ATOM 1536 O O . CYS A 1 198 ? 16.708 0.217 -1.918 1.00 57.28 198 CYS A O 1
ATOM 1538 N N . ILE A 1 199 ? 14.943 -0.756 -2.906 1.00 55.53 199 ILE A N 1
ATOM 1539 C CA . ILE A 1 199 ? 14.233 -1.070 -1.650 1.00 55.53 199 ILE A CA 1
ATOM 1540 C C . ILE A 1 199 ? 14.873 -2.220 -0.862 1.00 55.53 199 ILE A C 1
ATOM 1542 O O . ILE A 1 199 ? 14.647 -2.353 0.336 1.00 55.53 199 ILE A O 1
ATOM 1546 N N . LEU A 1 200 ? 15.743 -3.012 -1.490 1.00 44.16 200 LEU A N 1
ATOM 1547 C CA . LEU A 1 200 ? 16.448 -4.111 -0.833 1.00 44.16 200 LEU A CA 1
ATOM 1548 C C . LEU A 1 200 ? 17.926 -3.757 -0.609 1.00 44.16 200 LEU A C 1
ATOM 1550 O O . LEU A 1 200 ? 18.804 -4.200 -1.354 1.00 44.16 200 LEU A O 1
ATOM 1554 N N . ARG A 1 201 ? 18.201 -2.968 0.435 1.00 35.06 201 ARG A N 1
ATOM 1555 C CA . ARG A 1 201 ? 19.506 -2.933 1.117 1.00 35.06 201 ARG A CA 1
ATOM 1556 C C . ARG A 1 201 ? 19.341 -3.001 2.623 1.00 35.06 201 ARG A C 1
ATOM 1558 O O . ARG A 1 201 ? 18.481 -2.267 3.149 1.00 35.06 201 ARG A O 1
#

Organism: NCBI:txid1141889

Secondary structure (DSSP, 8-state):
----------------TT----SHHHHHHHHHHHHHHTT---TT-HHHHHHHHHHHHHHHTTT---EEHHHHHHHHHHHS---HHHHHHHHHHHHHTTSEEEEEETTEEEEEEE---TTS-HHHHHHHHTTSS---HHHHHHHHHHHHHHH--EEHHHHHHHH---HHHHHHHHHHHHHTTSEEEEEETTTEEEEEESS--

pLDDT: mean 71.21, std 14.3, range [33.03, 87.69]

Radius of gyration: 19.76 Å; chains: 1; bounding box: 54×34×70 Å

Foldseek 3Di:
DDPDDDDDDPDPDDQDPDDPQFFQLLLVLLLLLCVLLQQPDPVQCVLSNLSNLLLQVLVVCPPPAKDFLVVCQVCCVPPVSQHSVSVVVSLVLCVVLVQWDFDDDPPDGGIIGGPHDPPDSSSRSSRNVCVVGDRDPLRVLLSLLLVVQVVHWDWPVVSCVVSVDDPVSSVVSVVSCVVSVQWDFDDDPDDITTIHGRSPD